Protein AF-X1BX59-F1 (afdb_monomer_lite)

Radius of gyration: 27.8 Å; chains: 1; bounding box: 61×79×57 Å

Organism: NCBI:txid412755

pLDDT: mean 71.16, std 9.53, range [34.81, 87.5]

Sequence (241 aa):
MAVASLTTQLTKGDEGNVVEGTVTQGERIYTTTLAGLNQVVNYEITNTEPAINGADEESLDEIRRNSIINLTALERLVSESDYVNANVIIDNSPLNQNSLPVLKRSDIKVNEISLFTTLNFQGDIVPSRNLWQHFTDTYIPKQTVINHRGVDYYTIFDMYVEELNTVATYVYVVTNIELVPTLVTSYGSDYDIQASLLTVEQNGPAATFTLDYTSTESDVDLTECEIEVLETGQDMIWVND

Structure (mmCIF, N/CA/C/O backbone):
data_AF-X1BX59-F1
#
_entry.id   AF-X1BX59-F1
#
loop_
_atom_site.group_PDB
_atom_site.id
_atom_site.type_symbol
_atom_site.label_atom_id
_atom_site.label_alt_id
_atom_site.label_comp_id
_atom_site.label_asym_id
_atom_site.label_entity_id
_atom_site.label_seq_id
_atom_site.pdbx_PDB_ins_code
_atom_site.Cartn_x
_atom_site.Cartn_y
_atom_site.Cartn_z
_atom_site.occupancy
_atom_site.B_iso_or_equiv
_atom_site.auth_seq_id
_atom_site.auth_comp_id
_atom_site.auth_asym_id
_atom_site.auth_atom_id
_atom_site.pdbx_PDB_model_num
ATOM 1 N N . MET A 1 1 ? -32.151 -21.379 6.765 1.00 44.06 1 MET A N 1
ATOM 2 C CA . MET A 1 1 ? -30.889 -21.618 7.493 1.00 44.06 1 MET A CA 1
ATOM 3 C C . MET A 1 1 ? -29.784 -21.687 6.463 1.00 44.06 1 MET A C 1
ATOM 5 O O . MET A 1 1 ? -29.742 -22.653 5.712 1.00 44.06 1 MET A O 1
ATOM 9 N N . ALA A 1 2 ? -28.986 -20.629 6.349 1.00 38.56 2 ALA A N 1
ATOM 10 C CA . ALA A 1 2 ? -27.811 -20.637 5.490 1.00 38.56 2 ALA A CA 1
ATOM 11 C C . ALA A 1 2 ? -26.686 -21.371 6.228 1.00 38.56 2 ALA A C 1
ATOM 13 O O . ALA A 1 2 ? -26.418 -21.080 7.391 1.00 38.56 2 ALA A O 1
ATOM 14 N N . VAL A 1 3 ? -26.079 -22.353 5.568 1.00 42.84 3 VAL A N 1
ATOM 15 C CA . VAL A 1 3 ? -24.868 -23.018 6.046 1.00 42.84 3 VAL A CA 1
ATOM 16 C C . VAL A 1 3 ? -23.708 -22.331 5.340 1.00 42.84 3 VAL A C 1
ATOM 18 O O . VAL A 1 3 ? -23.612 -22.401 4.118 1.00 42.84 3 VAL A O 1
ATOM 21 N N . ALA A 1 4 ? -22.866 -21.634 6.099 1.00 34.81 4 ALA A N 1
ATOM 22 C CA . ALA A 1 4 ? -21.617 -21.082 5.594 1.00 34.81 4 ALA A CA 1
ATOM 23 C C . ALA A 1 4 ? -20.522 -22.151 5.704 1.00 34.81 4 ALA A C 1
ATOM 25 O O . ALA A 1 4 ? -20.340 -22.747 6.767 1.00 34.81 4 ALA A O 1
ATOM 26 N N . SER A 1 5 ? -19.805 -22.407 4.611 1.00 46.66 5 SER A N 1
ATOM 27 C CA . SER A 1 5 ? -18.626 -23.275 4.602 1.00 46.66 5 SER A CA 1
ATOM 28 C C . SER A 1 5 ? -17.366 -22.418 4.557 1.00 46.66 5 SER A C 1
ATOM 30 O O . SER A 1 5 ? -17.108 -21.757 3.551 1.00 46.66 5 SER A O 1
ATOM 32 N N . LEU A 1 6 ? -16.575 -22.448 5.627 1.00 44.94 6 LEU A N 1
ATOM 33 C CA . LEU A 1 6 ? -15.239 -21.859 5.654 1.00 44.94 6 LEU A CA 1
ATOM 34 C C . LEU A 1 6 ? -14.231 -22.920 5.198 1.00 44.94 6 LEU A C 1
ATOM 36 O O . LEU A 1 6 ? -14.196 -24.015 5.756 1.00 44.94 6 LEU A O 1
ATOM 40 N N . THR A 1 7 ? -13.420 -22.598 4.193 1.00 63.41 7 THR A N 1
ATOM 41 C CA . THR A 1 7 ? -12.288 -23.435 3.777 1.00 63.41 7 THR A CA 1
ATOM 42 C C . THR A 1 7 ? -11.011 -22.705 4.154 1.00 63.41 7 THR A C 1
ATOM 44 O O . THR A 1 7 ? -10.758 -21.618 3.644 1.00 63.41 7 THR A O 1
ATOM 47 N N . THR A 1 8 ? -10.220 -23.285 5.051 1.00 53.22 8 THR A N 1
ATOM 48 C CA . THR A 1 8 ? -8.897 -22.774 5.413 1.00 53.22 8 THR A CA 1
ATOM 49 C C . THR A 1 8 ? -7.821 -23.660 4.798 1.00 53.22 8 THR A C 1
ATOM 51 O O . THR A 1 8 ? -7.975 -24.879 4.703 1.00 53.22 8 THR A O 1
ATOM 54 N N . GLN A 1 9 ? -6.730 -23.042 4.353 1.00 70.06 9 GLN A N 1
ATOM 55 C CA . GLN A 1 9 ? -5.540 -23.750 3.893 1.00 70.06 9 GLN A CA 1
ATOM 56 C C . GLN A 1 9 ? -4.507 -23.695 5.015 1.00 70.06 9 GLN A C 1
ATOM 58 O O . GLN A 1 9 ? -4.012 -22.626 5.353 1.00 70.06 9 GLN A O 1
ATOM 63 N N . LEU A 1 10 ? -4.234 -24.844 5.628 1.00 72.25 10 LEU A N 1
ATOM 64 C CA . LEU A 1 10 ? -3.226 -24.974 6.676 1.00 72.25 10 LEU A CA 1
ATOM 65 C C . LEU A 1 10 ? -1.889 -25.342 6.030 1.00 72.25 10 LEU A C 1
ATOM 67 O O . LEU A 1 10 ? -1.809 -26.323 5.287 1.00 72.25 10 LEU A O 1
ATOM 71 N N . THR A 1 11 ? -0.849 -24.564 6.314 1.00 78.69 11 THR A N 1
ATOM 72 C CA . THR A 1 11 ? 0.529 -24.857 5.905 1.00 78.69 11 THR A CA 1
ATOM 73 C C . THR A 1 11 ? 1.281 -25.529 7.058 1.00 78.69 11 THR A C 1
ATOM 75 O O . THR A 1 11 ? 0.829 -25.518 8.202 1.00 78.69 11 THR A O 1
ATOM 78 N N . LYS A 1 12 ? 2.422 -26.159 6.761 1.00 76.94 12 LYS A N 1
ATOM 79 C CA . LYS A 1 12 ? 3.289 -26.794 7.770 1.00 76.94 12 LYS A CA 1
ATOM 80 C C . LYS A 1 12 ? 4.447 -25.893 8.228 1.00 76.94 12 LYS A C 1
ATOM 82 O O . LYS A 1 12 ? 5.453 -26.411 8.695 1.00 76.94 12 LYS A O 1
ATOM 87 N N . GLY A 1 13 ? 4.330 -24.576 8.055 1.00 83.62 13 GLY A N 1
ATOM 88 C CA . GLY A 1 13 ? 5.415 -23.645 8.378 1.00 83.62 13 GLY A CA 1
ATOM 89 C C . GLY A 1 13 ? 6.707 -23.986 7.632 1.00 83.62 13 GLY A C 1
ATOM 90 O O . GLY A 1 13 ? 6.665 -24.259 6.428 1.00 83.62 13 GLY A O 1
ATOM 91 N N . ASP A 1 14 ? 7.835 -24.019 8.342 1.00 83.81 14 ASP A N 1
ATOM 92 C CA . ASP A 1 14 ? 9.157 -24.328 7.779 1.00 83.81 14 ASP A CA 1
ATOM 93 C C . ASP A 1 14 ? 9.268 -25.780 7.270 1.00 83.81 14 ASP A C 1
ATOM 95 O O . ASP A 1 14 ? 9.889 -26.047 6.240 1.00 83.81 14 ASP A O 1
ATOM 99 N N . GLU A 1 15 ? 8.549 -26.728 7.888 1.00 80.12 15 GLU A N 1
ATOM 100 C CA . GLU A 1 15 ? 8.459 -28.116 7.397 1.00 80.12 15 GLU A CA 1
ATOM 101 C C . GLU A 1 15 ? 7.726 -28.231 6.046 1.00 80.12 15 GLU A C 1
ATOM 103 O O . GLU A 1 15 ? 7.729 -29.289 5.409 1.00 80.12 15 GLU A O 1
ATOM 108 N N . GLY A 1 16 ? 7.067 -27.155 5.603 1.00 76.44 16 GLY A N 1
ATOM 109 C CA . GLY A 1 16 ? 6.458 -27.043 4.280 1.00 76.44 16 GLY A CA 1
ATOM 110 C C . GLY A 1 16 ? 7.468 -26.850 3.145 1.00 76.44 16 GLY A C 1
ATOM 111 O O . GLY A 1 16 ? 7.082 -26.968 1.981 1.00 76.44 16 GLY A O 1
ATOM 112 N N . ASN A 1 17 ? 8.740 -26.586 3.458 1.00 79.62 17 ASN A N 1
ATOM 113 C CA . ASN A 1 17 ? 9.802 -26.465 2.467 1.00 79.62 17 ASN A CA 1
ATOM 114 C C . ASN A 1 17 ? 10.227 -27.852 1.969 1.00 79.62 17 ASN A C 1
ATOM 116 O O . ASN A 1 17 ? 10.815 -28.653 2.697 1.00 79.62 17 ASN A O 1
ATOM 120 N N . VAL A 1 18 ? 9.936 -28.148 0.703 1.00 80.88 18 VAL A N 1
ATOM 121 C CA . VAL A 1 18 ? 10.137 -29.475 0.112 1.00 80.88 18 VAL A CA 1
ATOM 122 C C . VAL A 1 18 ? 11.029 -29.350 -1.114 1.00 80.88 18 VAL A C 1
ATOM 124 O O . VAL A 1 18 ? 10.696 -28.650 -2.068 1.00 80.88 18 VAL A O 1
ATOM 127 N N . VAL A 1 19 ? 12.166 -30.048 -1.101 1.00 79.06 19 VAL A N 1
ATOM 128 C CA . VAL A 1 19 ? 13.118 -30.064 -2.221 1.00 79.06 19 VAL A CA 1
ATOM 129 C C . VAL A 1 19 ? 12.498 -30.776 -3.428 1.00 79.06 19 VAL A C 1
ATOM 131 O O . VAL A 1 19 ? 11.685 -31.694 -3.281 1.00 79.06 19 VAL A O 1
ATOM 134 N N . GLU A 1 20 ? 12.880 -30.360 -4.633 1.00 79.88 20 GLU A N 1
ATOM 135 C CA . GLU A 1 20 ? 12.486 -31.008 -5.887 1.00 79.88 20 GLU A CA 1
ATOM 136 C C . GLU A 1 20 ? 12.715 -32.532 -5.846 1.00 79.88 20 GLU A C 1
ATOM 138 O O . GLU A 1 20 ? 13.702 -33.020 -5.290 1.00 79.88 20 GLU A O 1
ATOM 143 N N . GLY A 1 21 ? 11.784 -33.295 -6.420 1.00 71.94 21 GLY A N 1
ATOM 144 C CA . GLY A 1 21 ? 11.901 -34.745 -6.577 1.00 71.94 21 GLY A CA 1
ATOM 145 C C . GLY A 1 21 ? 11.681 -35.592 -5.318 1.00 71.94 21 GLY A C 1
ATOM 146 O O . GLY A 1 21 ? 11.813 -36.814 -5.381 1.00 71.94 21 GLY A O 1
ATOM 147 N N . THR A 1 22 ? 11.339 -34.991 -4.177 1.00 76.94 22 THR A N 1
ATOM 148 C CA . THR A 1 22 ? 11.127 -35.728 -2.916 1.00 76.94 22 THR A CA 1
ATOM 149 C C . THR A 1 22 ? 9.698 -36.250 -2.749 1.00 76.94 22 THR A C 1
ATOM 151 O O . THR A 1 22 ? 9.484 -37.252 -2.058 1.00 76.94 22 THR A O 1
ATOM 154 N N . VAL A 1 23 ? 8.714 -35.645 -3.422 1.00 73.75 23 VAL A N 1
ATOM 155 C CA . VAL A 1 23 ? 7.329 -36.131 -3.425 1.00 73.75 23 VAL A CA 1
ATOM 156 C C . VAL A 1 23 ? 7.204 -37.257 -4.443 1.00 73.75 23 VAL A C 1
ATOM 158 O O . VAL A 1 23 ? 7.109 -37.010 -5.636 1.00 73.75 23 VAL A O 1
ATOM 161 N N . THR A 1 24 ? 7.206 -38.498 -3.962 1.00 70.31 24 THR A N 1
ATOM 162 C CA . THR A 1 24 ? 7.221 -39.711 -4.807 1.00 70.31 24 THR A CA 1
ATOM 163 C C . THR A 1 24 ? 5.931 -40.531 -4.731 1.00 70.31 24 THR A C 1
ATOM 165 O O . THR A 1 24 ? 5.801 -41.563 -5.387 1.00 70.31 24 THR A O 1
ATOM 168 N N . GLN A 1 25 ? 4.968 -40.104 -3.911 1.00 68.56 25 GLN A N 1
ATOM 169 C CA . GLN A 1 25 ? 3.719 -40.823 -3.662 1.00 68.56 25 GLN A CA 1
ATOM 170 C C . GLN A 1 25 ? 2.540 -39.852 -3.653 1.00 68.56 25 GLN A C 1
ATOM 172 O O . GLN A 1 25 ? 2.656 -38.733 -3.161 1.00 68.56 25 GLN A O 1
ATOM 177 N N . GLY A 1 26 ? 1.388 -40.302 -4.145 1.00 67.88 26 GLY A N 1
ATOM 178 C CA . GLY A 1 26 ? 0.127 -39.584 -3.989 1.00 67.88 26 GLY A CA 1
ATOM 179 C C . GLY A 1 26 ? -1.061 -40.526 -3.891 1.00 67.88 26 GLY A C 1
ATOM 180 O O . GLY A 1 26 ? -0.920 -41.751 -3.899 1.00 67.88 26 GLY A O 1
ATOM 181 N N . GLU A 1 27 ? -2.240 -39.936 -3.733 1.00 75.19 27 GLU A N 1
ATOM 182 C CA . GLU A 1 27 ? -3.463 -40.675 -3.438 1.00 75.19 27 GLU A CA 1
ATOM 183 C C . GLU A 1 27 ? -3.983 -41.470 -4.630 1.00 75.19 27 GLU A C 1
ATOM 185 O O . GLU A 1 27 ? -4.204 -40.926 -5.704 1.00 75.19 27 GLU A O 1
ATOM 190 N N . ARG A 1 28 ? -4.280 -42.754 -4.415 1.00 75.56 28 ARG A N 1
ATOM 191 C CA . ARG A 1 28 ? -4.758 -43.660 -5.467 1.00 75.56 28 ARG A CA 1
ATOM 192 C C . ARG A 1 28 ? -5.943 -43.073 -6.237 1.00 75.56 28 ARG A C 1
ATOM 194 O O . ARG A 1 28 ? -7.038 -42.933 -5.696 1.00 75.56 28 ARG A O 1
ATOM 201 N N . ILE A 1 29 ? -5.733 -42.847 -7.529 1.00 76.81 29 ILE A N 1
ATOM 202 C CA . ILE A 1 29 ? -6.778 -42.434 -8.461 1.00 76.81 29 ILE A CA 1
ATOM 203 C C . ILE A 1 29 ? -7.447 -43.690 -9.026 1.00 76.81 29 ILE A C 1
ATOM 205 O O . ILE A 1 29 ? -6.778 -44.617 -9.492 1.00 76.81 29 ILE A O 1
ATOM 209 N N . TYR A 1 30 ? -8.777 -43.722 -8.996 1.00 78.94 30 TYR A N 1
ATOM 210 C CA . TYR A 1 30 ? -9.574 -44.805 -9.567 1.00 78.94 30 TYR A CA 1
ATOM 211 C C . TYR A 1 30 ? -10.240 -44.330 -10.856 1.00 78.94 30 TYR A C 1
ATOM 213 O O . TYR A 1 30 ? -10.801 -43.238 -10.902 1.00 78.94 30 TYR A O 1
ATOM 221 N N . THR A 1 31 ? -10.213 -45.163 -11.893 1.00 76.94 31 THR A N 1
ATOM 222 C CA . THR A 1 31 ? -10.987 -44.944 -13.118 1.00 76.94 31 THR A CA 1
ATOM 223 C C . THR A 1 31 ? -12.031 -46.044 -13.274 1.00 76.94 31 THR A C 1
ATOM 225 O O . THR A 1 31 ? -11.748 -47.225 -13.044 1.00 76.94 31 THR A O 1
ATOM 228 N N . THR A 1 32 ? -13.259 -45.670 -13.632 1.00 73.94 32 THR A N 1
ATOM 229 C CA . THR A 1 32 ? -14.330 -46.630 -13.913 1.00 73.94 32 THR A CA 1
ATOM 230 C C . THR A 1 32 ? -14.319 -46.949 -15.401 1.00 73.94 32 THR A C 1
ATOM 232 O O . THR A 1 32 ? -14.574 -46.093 -16.247 1.00 73.94 32 THR A O 1
ATOM 235 N N . THR A 1 33 ? -14.011 -48.200 -15.731 1.00 73.31 33 THR A N 1
ATOM 236 C CA . THR A 1 33 ? -14.067 -48.689 -17.116 1.00 73.31 33 THR A CA 1
ATOM 237 C C . THR A 1 33 ? -15.513 -48.739 -17.628 1.00 73.31 33 THR A C 1
ATOM 239 O O . THR A 1 33 ? -16.455 -48.835 -16.843 1.00 73.31 33 THR A O 1
ATOM 242 N N . LEU A 1 34 ? -15.710 -48.765 -18.953 1.00 67.12 34 LEU A N 1
ATOM 243 C CA . LEU A 1 34 ? -17.030 -48.920 -19.602 1.00 67.12 34 LEU A CA 1
ATOM 244 C C . LEU A 1 34 ? -17.812 -50.177 -19.156 1.00 67.12 34 LEU A C 1
ATOM 246 O O . LEU A 1 34 ? -19.016 -50.257 -19.371 1.00 67.12 34 LEU A O 1
ATOM 250 N N . ALA A 1 35 ? -17.141 -51.144 -18.522 1.00 70.94 35 ALA A N 1
ATOM 251 C CA . ALA A 1 35 ? -17.732 -52.351 -17.945 1.00 70.94 35 ALA A CA 1
ATOM 252 C C . ALA A 1 35 ? -18.113 -52.212 -16.451 1.00 70.94 35 ALA A C 1
ATOM 254 O O . ALA A 1 35 ? -18.481 -53.203 -15.824 1.00 70.94 35 ALA A O 1
ATOM 255 N N . GLY A 1 36 ? -18.001 -51.016 -15.859 1.00 71.12 36 GLY A N 1
ATOM 256 C CA . GLY A 1 36 ? -18.367 -50.745 -14.462 1.00 71.12 36 GLY A CA 1
ATOM 257 C C . GLY A 1 36 ? -17.352 -51.224 -13.416 1.00 71.12 36 GLY A C 1
ATOM 258 O O . GLY A 1 36 ? -17.657 -51.227 -12.226 1.00 71.12 36 GLY A O 1
ATOM 259 N N . LEU A 1 37 ? -16.149 -51.634 -13.831 1.00 72.75 37 LEU A N 1
ATOM 260 C CA . LEU A 1 37 ? -15.076 -52.047 -12.923 1.00 72.75 37 LEU A CA 1
ATOM 261 C C . LEU A 1 37 ? -14.177 -50.854 -12.582 1.00 72.75 37 LEU A C 1
ATOM 263 O O . LEU A 1 37 ? -13.691 -50.175 -13.493 1.00 72.75 37 LEU A O 1
ATOM 267 N N . ASN A 1 38 ? -13.927 -50.645 -11.286 1.00 74.56 38 ASN A N 1
ATOM 268 C CA . ASN A 1 38 ? -12.972 -49.658 -10.782 1.00 74.56 38 ASN A CA 1
ATOM 269 C C . ASN A 1 38 ? -11.551 -50.217 -10.895 1.00 74.56 38 ASN A C 1
ATOM 271 O O . ASN A 1 38 ? -11.210 -51.199 -10.235 1.00 74.56 38 ASN A O 1
ATOM 275 N N . GLN A 1 39 ? -10.725 -49.591 -11.726 1.00 75.56 39 GLN A N 1
ATOM 276 C CA . GLN A 1 39 ? -9.308 -49.916 -11.866 1.00 75.56 39 GLN A CA 1
ATOM 277 C C . GLN A 1 39 ? -8.460 -48.818 -11.220 1.00 75.56 39 GLN A C 1
ATOM 279 O O . GLN A 1 39 ? -8.785 -47.635 -11.326 1.00 75.56 39 GLN A O 1
ATOM 284 N N . VAL A 1 40 ? -7.381 -49.214 -10.538 1.00 75.94 40 VAL A N 1
ATOM 285 C CA . VAL A 1 40 ? -6.392 -48.270 -10.000 1.00 75.94 40 VAL A CA 1
ATOM 286 C C . VAL A 1 40 ? -5.553 -47.758 -11.164 1.00 75.94 40 VAL A C 1
ATOM 288 O O . VAL A 1 40 ? -4.972 -48.553 -11.904 1.00 75.94 40 VAL A O 1
ATOM 291 N N . VAL A 1 41 ? -5.506 -46.441 -11.334 1.00 74.94 41 VAL A N 1
ATOM 292 C CA . VAL A 1 41 ? -4.609 -45.801 -12.294 1.00 74.94 41 VAL A CA 1
ATOM 293 C C . VAL A 1 41 ? -3.197 -45.877 -11.721 1.00 74.94 41 VAL A C 1
ATOM 295 O O . VAL A 1 41 ? -2.959 -45.436 -10.599 1.00 74.94 41 VAL A O 1
ATOM 298 N N . ASN A 1 42 ? -2.264 -46.450 -12.482 1.00 72.81 42 ASN A N 1
ATOM 299 C CA . ASN A 1 42 ? -0.842 -46.397 -12.153 1.00 72.81 42 ASN A CA 1
ATOM 300 C C . ASN A 1 42 ? -0.267 -45.104 -12.727 1.00 72.81 42 ASN A C 1
ATOM 302 O O . ASN A 1 42 ? -0.355 -44.875 -13.932 1.00 72.81 42 ASN A O 1
ATOM 306 N N . TYR A 1 43 ? 0.312 -44.274 -11.872 1.00 70.19 43 TYR A N 1
ATOM 307 C CA . TYR A 1 43 ? 0.954 -43.026 -12.252 1.00 70.19 43 TYR A CA 1
ATOM 308 C C . TYR A 1 43 ? 2.140 -42.776 -11.320 1.00 70.19 43 TYR A C 1
ATOM 310 O O . TYR A 1 43 ? 2.163 -43.252 -10.184 1.00 70.19 43 TYR A O 1
ATOM 318 N N . GLU A 1 44 ? 3.138 -42.073 -11.837 1.00 70.06 44 GLU A N 1
ATOM 319 C CA . GLU A 1 44 ? 4.308 -41.632 -11.090 1.00 70.06 44 GLU A CA 1
ATOM 320 C C . GLU A 1 44 ? 4.147 -40.139 -10.819 1.00 70.06 44 GLU A C 1
ATOM 322 O O . GLU A 1 44 ? 3.743 -39.383 -11.706 1.00 70.06 44 GLU A O 1
ATOM 327 N N . ILE A 1 45 ? 4.404 -39.727 -9.581 1.00 71.69 45 ILE A N 1
ATOM 328 C CA . ILE A 1 45 ? 4.348 -38.325 -9.178 1.00 71.69 45 ILE A CA 1
ATOM 329 C C . ILE A 1 45 ? 5.755 -37.915 -8.806 1.00 71.69 45 ILE A C 1
ATOM 331 O O . ILE A 1 45 ? 6.435 -38.624 -8.066 1.00 71.69 45 ILE A O 1
ATOM 335 N N . THR A 1 46 ? 6.154 -36.756 -9.303 1.00 75.81 46 THR A N 1
ATOM 336 C CA . THR A 1 46 ? 7.329 -36.044 -8.833 1.00 75.81 46 THR A CA 1
ATOM 337 C C . THR A 1 46 ? 6.995 -34.561 -8.789 1.00 75.81 46 THR A C 1
ATOM 339 O O . THR A 1 46 ? 6.287 -34.061 -9.667 1.00 75.81 46 THR A O 1
ATOM 342 N N . ASN A 1 47 ? 7.447 -33.856 -7.755 1.00 76.38 47 ASN A N 1
ATOM 343 C CA . ASN A 1 47 ? 7.392 -32.402 -7.753 1.00 76.38 47 ASN A CA 1
ATOM 344 C C . ASN A 1 47 ? 8.554 -31.876 -8.601 1.00 76.38 47 ASN A C 1
ATOM 346 O O . ASN A 1 47 ? 9.712 -32.080 -8.249 1.00 76.38 47 ASN A O 1
ATOM 350 N N . THR A 1 48 ? 8.231 -31.222 -9.717 1.00 77.12 48 THR A N 1
ATOM 351 C CA . THR A 1 48 ? 9.210 -30.633 -10.650 1.00 77.12 48 THR A CA 1
ATOM 352 C C . THR A 1 48 ? 9.795 -29.318 -10.153 1.00 77.12 48 THR A C 1
ATOM 354 O O . THR A 1 48 ? 10.765 -28.832 -10.714 1.00 77.12 48 THR A O 1
ATOM 357 N N . GLU A 1 49 ? 9.195 -28.724 -9.123 1.00 77.56 49 GLU A N 1
ATOM 358 C CA . GLU A 1 49 ? 9.681 -27.504 -8.490 1.00 77.56 49 GLU A CA 1
ATOM 359 C C . GLU A 1 49 ? 9.697 -27.688 -6.966 1.00 77.56 49 GLU A C 1
ATOM 361 O O . GLU A 1 49 ? 8.861 -28.423 -6.412 1.00 77.56 49 GLU A O 1
ATOM 366 N N . PRO A 1 50 ? 10.662 -27.067 -6.268 1.00 79.12 50 PRO A N 1
ATOM 367 C CA . PRO A 1 50 ? 10.690 -27.076 -4.818 1.00 79.12 50 PRO A CA 1
ATOM 368 C C . PRO A 1 50 ? 9.573 -26.190 -4.254 1.00 79.12 50 PRO A C 1
ATOM 370 O O . PRO A 1 50 ? 9.313 -25.097 -4.756 1.00 79.12 50 PRO A O 1
ATOM 373 N N . ALA A 1 51 ? 8.948 -26.635 -3.167 1.00 77.88 51 ALA A N 1
ATOM 374 C CA . ALA A 1 51 ? 8.138 -25.752 -2.340 1.00 77.88 51 ALA A CA 1
ATOM 375 C C . ALA A 1 51 ? 9.089 -24.924 -1.468 1.00 77.88 51 ALA A C 1
ATOM 377 O O . ALA A 1 51 ? 9.884 -25.489 -0.717 1.00 77.88 51 ALA A O 1
ATOM 378 N N . ILE A 1 52 ? 9.031 -23.602 -1.611 1.00 76.62 52 ILE A N 1
ATOM 379 C CA . ILE A 1 52 ? 9.891 -22.635 -0.919 1.00 76.62 52 ILE A CA 1
ATOM 380 C C . ILE A 1 52 ? 9.026 -21.575 -0.224 1.00 76.62 52 ILE A C 1
ATOM 382 O O . ILE A 1 52 ? 7.888 -21.349 -0.635 1.00 76.62 52 ILE A O 1
ATOM 386 N N . ASN A 1 53 ? 9.582 -20.895 0.782 1.00 77.00 53 ASN A N 1
ATOM 387 C CA . ASN A 1 53 ? 8.932 -19.859 1.608 1.00 77.00 53 ASN A CA 1
ATOM 388 C C . ASN A 1 53 ? 7.957 -20.368 2.683 1.00 77.00 53 ASN A C 1
ATOM 390 O O . ASN A 1 53 ? 7.185 -19.582 3.228 1.00 77.00 53 ASN A O 1
ATOM 394 N N . GLY A 1 54 ? 7.998 -21.656 3.023 1.00 79.56 54 GLY A N 1
ATOM 395 C CA . GLY A 1 54 ? 7.485 -22.110 4.309 1.00 79.56 54 GLY A CA 1
ATOM 396 C C . GLY A 1 54 ? 8.308 -21.472 5.427 1.00 79.56 54 GLY A C 1
ATOM 397 O O . GLY A 1 54 ? 9.535 -21.513 5.385 1.00 79.56 54 GLY A O 1
ATOM 398 N N . ALA A 1 55 ? 7.653 -20.837 6.387 1.00 80.00 55 ALA A N 1
ATOM 399 C CA . ALA A 1 55 ? 8.294 -20.286 7.571 1.00 80.00 55 ALA A CA 1
ATOM 400 C C . ALA A 1 55 ? 7.375 -20.525 8.765 1.00 80.00 55 ALA A C 1
ATOM 402 O O . ALA A 1 55 ? 6.149 -20.490 8.619 1.00 80.00 55 ALA A O 1
ATOM 403 N N . ASP A 1 56 ? 7.968 -20.802 9.921 1.00 81.81 56 ASP A N 1
ATOM 404 C CA . ASP A 1 56 ? 7.216 -20.909 11.166 1.00 81.81 56 ASP A CA 1
ATOM 405 C C . ASP A 1 56 ? 6.640 -19.544 11.563 1.00 81.81 56 ASP A C 1
ATOM 407 O O . ASP A 1 56 ? 7.123 -18.493 11.133 1.00 81.81 56 ASP A O 1
ATOM 411 N N . GLU A 1 57 ? 5.583 -19.564 12.376 1.00 79.00 57 GLU A N 1
ATOM 412 C CA . GLU A 1 57 ? 5.045 -18.339 12.967 1.00 79.00 57 GLU A CA 1
ATOM 413 C C . GLU A 1 57 ? 6.125 -17.607 13.778 1.00 79.00 57 GLU A C 1
ATOM 415 O O . GLU A 1 57 ? 7.032 -18.224 14.346 1.00 79.00 57 GLU A O 1
ATOM 420 N N . GLU A 1 58 ? 6.008 -16.279 13.839 1.00 80.00 58 GLU A N 1
ATOM 421 C CA . GLU A 1 58 ? 6.947 -15.429 14.569 1.00 80.00 58 GLU A CA 1
ATOM 422 C C . GLU A 1 58 ? 7.115 -15.896 16.022 1.00 80.00 58 GLU A C 1
ATOM 424 O O . GLU A 1 58 ? 6.154 -16.228 16.726 1.00 80.00 58 GLU A O 1
ATOM 429 N N . SER A 1 59 ? 8.353 -15.878 16.515 1.00 87.50 59 SER A N 1
ATOM 430 C CA . SER A 1 59 ? 8.619 -16.196 17.916 1.00 87.50 59 SER A CA 1
ATOM 431 C C . SER A 1 59 ? 8.049 -15.122 18.855 1.00 87.50 59 SER A C 1
ATOM 433 O O . SER A 1 59 ? 7.895 -13.959 18.493 1.00 87.50 59 SER A O 1
ATOM 435 N N . LEU A 1 60 ? 7.796 -15.467 20.124 1.00 87.38 60 LEU A N 1
ATOM 436 C CA . LEU A 1 60 ? 7.270 -14.509 21.115 1.00 87.38 60 LEU A CA 1
ATOM 437 C C . LEU A 1 60 ? 8.151 -13.259 21.293 1.00 87.38 60 LEU A C 1
ATOM 439 O O . LEU A 1 60 ? 7.640 -12.175 21.586 1.00 87.38 60 LEU A O 1
ATOM 443 N N . ASP A 1 61 ? 9.468 -13.403 21.140 1.00 84.56 61 ASP A N 1
ATOM 444 C CA . ASP A 1 61 ? 10.398 -12.278 21.234 1.00 84.56 61 ASP A CA 1
ATOM 445 C C . ASP A 1 61 ? 10.369 -11.403 19.971 1.00 84.56 61 ASP A C 1
ATOM 447 O O . ASP A 1 61 ? 10.466 -10.178 20.087 1.00 84.56 61 ASP A O 1
ATOM 451 N N . GLU A 1 62 ? 10.157 -11.993 18.791 1.00 81.69 62 GLU A N 1
ATOM 452 C CA . GLU A 1 62 ? 9.920 -11.255 17.543 1.00 81.69 62 GLU A CA 1
ATOM 453 C C . GLU A 1 62 ? 8.588 -10.517 17.582 1.00 81.69 62 GLU A C 1
ATOM 455 O O . GLU A 1 62 ? 8.580 -9.312 17.351 1.00 81.69 62 GLU A O 1
ATOM 460 N N . ILE A 1 63 ? 7.507 -11.169 18.017 1.00 84.31 63 ILE A N 1
ATOM 461 C CA . ILE A 1 63 ? 6.196 -10.533 18.205 1.00 84.31 63 ILE A CA 1
ATOM 462 C C . ILE A 1 63 ? 6.327 -9.325 19.134 1.00 84.31 63 ILE A C 1
ATOM 464 O O . ILE A 1 63 ? 5.832 -8.238 18.831 1.00 84.31 63 ILE A O 1
ATOM 468 N N . ARG A 1 64 ? 7.031 -9.476 20.266 1.00 85.50 64 ARG A N 1
ATOM 469 C CA . ARG A 1 64 ? 7.257 -8.368 21.205 1.00 85.50 64 ARG A CA 1
ATOM 470 C C . A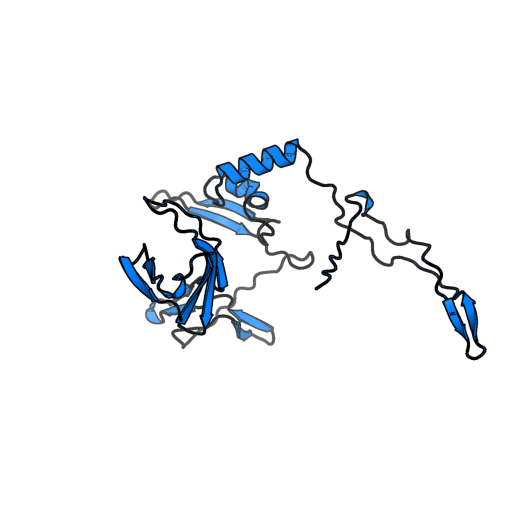RG A 1 64 ? 8.041 -7.234 20.546 1.00 85.50 64 ARG A C 1
ATOM 472 O O . ARG A 1 64 ? 7.675 -6.071 20.715 1.00 85.50 64 ARG A O 1
ATOM 479 N N . ARG A 1 65 ? 9.119 -7.552 19.828 1.00 84.44 65 ARG A N 1
ATOM 480 C CA . ARG A 1 65 ? 9.955 -6.557 19.147 1.00 84.44 65 ARG A CA 1
ATOM 481 C C . ARG A 1 65 ? 9.160 -5.818 18.068 1.00 84.44 65 ARG A C 1
ATOM 483 O O . ARG A 1 65 ? 9.163 -4.589 18.073 1.00 84.44 65 ARG A O 1
ATOM 490 N N . ASN A 1 66 ? 8.458 -6.549 17.209 1.00 82.81 66 ASN A N 1
ATOM 491 C CA . ASN A 1 66 ? 7.650 -6.015 16.116 1.00 82.81 66 ASN A CA 1
ATOM 492 C C . ASN A 1 66 ? 6.507 -5.142 16.648 1.00 82.81 66 ASN A C 1
ATOM 494 O O . ASN A 1 66 ? 6.312 -4.024 16.179 1.00 82.81 66 ASN A O 1
ATOM 498 N N . SER A 1 67 ? 5.846 -5.578 17.724 1.00 82.06 67 SER A N 1
ATOM 499 C CA . SER A 1 67 ? 4.801 -4.796 18.398 1.00 82.06 67 SER A CA 1
ATOM 500 C C . SER A 1 67 ? 5.324 -3.466 18.949 1.00 82.06 67 SER A C 1
ATOM 502 O O . SER A 1 67 ? 4.669 -2.438 18.800 1.00 82.06 67 SER A O 1
ATOM 504 N N . ILE A 1 68 ? 6.509 -3.452 19.578 1.00 81.50 68 ILE A N 1
ATOM 505 C CA . ILE A 1 68 ? 7.121 -2.212 20.092 1.00 81.50 68 ILE A CA 1
ATOM 506 C C . ILE A 1 68 ? 7.476 -1.271 18.941 1.00 81.50 68 ILE A C 1
ATOM 508 O O . ILE A 1 68 ? 7.237 -0.069 19.045 1.00 81.50 68 ILE A O 1
ATOM 512 N N . ILE A 1 69 ? 8.040 -1.807 17.858 1.00 79.69 69 ILE A N 1
ATOM 513 C CA . ILE A 1 69 ? 8.399 -1.035 16.664 1.00 79.69 69 ILE A CA 1
ATOM 514 C C . ILE A 1 69 ? 7.148 -0.389 16.064 1.00 79.69 69 ILE A C 1
ATOM 516 O O . ILE A 1 69 ? 7.137 0.827 15.885 1.00 79.69 69 ILE A O 1
ATOM 520 N N . ASN A 1 70 ? 6.075 -1.154 15.860 1.00 77.50 70 ASN A N 1
ATOM 521 C CA . ASN A 1 70 ? 4.831 -0.636 15.288 1.00 77.50 70 ASN A CA 1
ATOM 522 C C . ASN A 1 70 ? 4.151 0.393 16.192 1.00 77.50 70 ASN A C 1
ATOM 524 O O . ASN A 1 70 ? 3.729 1.445 15.714 1.00 77.50 70 ASN A O 1
ATOM 528 N N . LEU A 1 71 ? 4.124 0.160 17.507 1.00 80.06 71 LEU A N 1
ATOM 529 C CA . LEU A 1 71 ? 3.598 1.134 18.468 1.00 80.06 71 LEU A CA 1
ATOM 530 C C . LEU A 1 71 ? 4.419 2.426 18.523 1.00 80.06 71 LEU A C 1
ATOM 532 O O . LEU A 1 71 ? 3.859 3.496 18.740 1.00 80.06 71 LEU A O 1
ATOM 536 N N . THR A 1 72 ? 5.740 2.336 18.360 1.00 75.38 72 THR A N 1
ATOM 537 C CA . THR A 1 72 ? 6.627 3.509 18.406 1.00 75.38 72 THR A CA 1
ATOM 538 C C . THR A 1 72 ? 6.541 4.315 17.113 1.00 75.38 72 THR A C 1
ATOM 540 O O . THR A 1 72 ? 6.524 5.544 17.156 1.00 75.38 72 THR A O 1
ATOM 543 N N . ALA A 1 73 ? 6.462 3.627 15.974 1.00 71.50 73 ALA A N 1
ATOM 544 C CA . ALA A 1 73 ? 6.375 4.242 14.660 1.00 71.50 73 ALA A CA 1
ATOM 545 C C . ALA A 1 73 ? 4.983 4.821 14.367 1.00 71.50 73 ALA A C 1
ATOM 547 O O . ALA A 1 73 ? 4.885 5.815 13.650 1.00 71.50 73 ALA A O 1
ATOM 548 N N . LEU A 1 74 ? 3.909 4.237 14.922 1.00 76.06 74 LEU A N 1
ATOM 549 C CA . LEU A 1 74 ? 2.516 4.606 14.621 1.00 76.06 74 LEU A CA 1
ATOM 550 C C . LEU A 1 74 ? 2.258 4.684 13.107 1.00 76.06 74 LEU A C 1
ATOM 552 O O . LEU A 1 74 ? 1.684 5.663 12.632 1.00 76.06 74 LEU A O 1
ATOM 556 N N . GLU A 1 75 ? 2.758 3.695 12.358 1.00 64.69 75 GLU A N 1
ATOM 557 C CA . GLU A 1 75 ? 2.679 3.630 10.885 1.00 64.69 75 GLU A CA 1
ATOM 558 C C . GLU A 1 75 ? 3.398 4.779 10.149 1.00 64.69 75 GLU A C 1
ATOM 560 O O . GLU A 1 75 ? 3.168 5.034 8.967 1.00 64.69 75 GLU A O 1
ATOM 565 N N . ARG A 1 76 ? 4.307 5.494 10.823 1.00 67.44 76 ARG A N 1
ATOM 566 C CA . ARG A 1 76 ? 5.099 6.583 10.235 1.00 67.44 76 ARG A CA 1
ATOM 567 C C . ARG A 1 76 ? 6.543 6.145 10.022 1.00 67.44 76 ARG A C 1
ATOM 569 O O . ARG A 1 76 ? 7.106 5.400 10.815 1.00 67.44 76 ARG A O 1
ATOM 576 N N . LEU A 1 77 ? 7.170 6.684 8.977 1.00 64.69 77 LEU A N 1
ATOM 577 C CA . LEU A 1 77 ? 8.598 6.517 8.699 1.00 64.69 77 LEU A CA 1
ATOM 578 C C . LEU A 1 77 ? 9.321 7.854 8.894 1.00 64.69 77 LEU A C 1
ATOM 580 O O . LEU A 1 77 ? 9.513 8.610 7.941 1.00 64.69 77 LEU A O 1
ATOM 584 N N . VAL A 1 78 ? 9.678 8.200 10.134 1.00 63.75 78 VAL A N 1
ATOM 585 C CA . VAL A 1 78 ? 10.290 9.512 10.440 1.00 63.75 78 VAL A CA 1
ATOM 586 C C . VAL A 1 78 ? 11.675 9.359 11.053 1.00 63.75 78 VAL A C 1
ATOM 588 O O . VAL A 1 78 ? 12.577 10.142 10.751 1.00 63.75 78 VAL A O 1
ATOM 591 N N . SER A 1 79 ? 11.861 8.353 11.900 1.00 66.06 79 SER A N 1
ATOM 592 C CA . SER A 1 79 ? 13.120 8.072 12.576 1.00 66.06 79 SER A CA 1
ATOM 593 C C . SER A 1 79 ? 13.976 7.081 11.786 1.00 66.06 79 SER A C 1
ATOM 595 O O . SER A 1 79 ? 13.467 6.260 11.029 1.00 66.06 79 SER A O 1
ATOM 597 N N . GLU A 1 80 ? 15.296 7.115 11.989 1.00 67.38 80 GLU A N 1
ATOM 598 C CA . GLU A 1 80 ? 16.220 6.122 11.416 1.00 67.38 80 GLU A CA 1
ATOM 599 C C . GLU A 1 80 ? 15.804 4.684 11.768 1.00 67.38 80 GLU A C 1
ATOM 601 O O . GLU A 1 80 ? 15.860 3.796 10.920 1.00 67.38 80 GLU A O 1
ATOM 606 N N . SER A 1 81 ? 15.307 4.475 12.991 1.00 71.38 81 SER A N 1
ATOM 607 C CA . SER A 1 81 ? 14.774 3.185 13.430 1.00 71.38 81 SER A CA 1
ATOM 608 C C . SER A 1 81 ? 13.540 2.770 12.626 1.00 71.38 81 SER A C 1
ATOM 610 O O . SER A 1 81 ? 13.395 1.590 12.316 1.00 71.38 81 SER A O 1
ATOM 612 N N . ASP A 1 82 ? 12.675 3.712 12.253 1.00 69.12 82 ASP A N 1
ATOM 613 C CA . ASP A 1 82 ? 11.473 3.418 11.468 1.00 69.12 82 ASP A CA 1
ATOM 614 C C . ASP A 1 82 ? 11.864 2.980 10.054 1.00 69.12 82 ASP A C 1
ATOM 616 O O . ASP A 1 82 ? 11.347 1.996 9.540 1.00 69.12 82 ASP A O 1
ATOM 620 N N . TYR A 1 83 ? 12.849 3.645 9.443 1.00 67.25 83 TYR A N 1
ATOM 621 C CA . TYR A 1 83 ? 13.339 3.256 8.118 1.00 67.25 83 TYR A CA 1
ATOM 622 C C . TYR A 1 83 ? 14.012 1.881 8.110 1.00 67.25 83 TYR A C 1
ATOM 624 O O . TYR A 1 83 ? 13.855 1.133 7.148 1.00 67.25 83 TYR A O 1
ATOM 632 N N . VAL A 1 84 ? 14.752 1.536 9.167 1.00 70.00 84 VAL A N 1
ATOM 633 C CA . VAL A 1 84 ? 15.398 0.218 9.290 1.00 70.00 84 VAL A CA 1
ATOM 634 C C . VAL A 1 84 ? 14.371 -0.901 9.466 1.00 70.00 84 VAL A C 1
ATOM 636 O O . VAL A 1 84 ? 14.606 -2.010 8.996 1.00 70.00 84 VAL A O 1
ATOM 639 N N . ASN A 1 85 ? 13.237 -0.622 10.114 1.00 71.00 85 ASN A N 1
ATOM 640 C CA . ASN A 1 85 ? 12.181 -1.604 10.364 1.00 71.00 85 ASN A CA 1
ATOM 641 C C . ASN A 1 85 ? 10.914 -1.327 9.532 1.00 71.00 85 ASN A C 1
ATOM 643 O O . ASN A 1 85 ? 9.810 -1.704 9.924 1.00 71.00 85 ASN A O 1
ATOM 647 N N . ALA A 1 86 ? 11.056 -0.671 8.376 1.00 68.31 86 ALA A N 1
ATOM 648 C CA . ALA A 1 86 ? 9.930 -0.297 7.519 1.00 68.31 86 ALA A CA 1
ATOM 649 C C . ALA A 1 86 ? 9.122 -1.515 7.035 1.00 68.31 86 ALA A C 1
ATOM 651 O O . ALA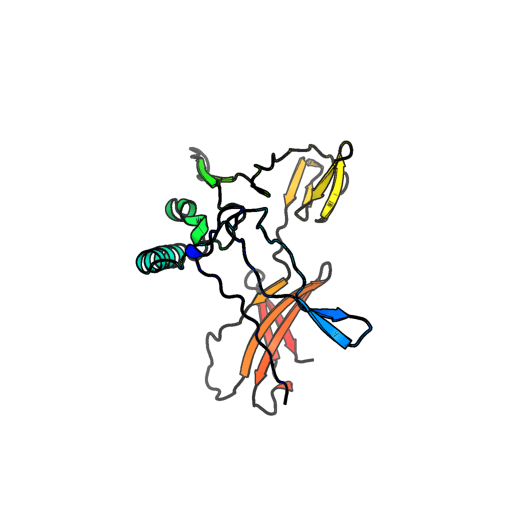 A 1 86 ? 7.936 -1.396 6.748 1.00 68.31 86 ALA A O 1
ATOM 652 N N . ASN A 1 87 ? 9.761 -2.686 6.983 1.00 66.12 87 ASN A N 1
ATOM 653 C CA . ASN A 1 87 ? 9.152 -3.975 6.668 1.00 66.12 87 ASN A CA 1
ATOM 654 C C . ASN A 1 87 ? 8.150 -4.471 7.722 1.00 66.12 87 ASN A C 1
ATOM 656 O O . ASN A 1 87 ? 7.295 -5.279 7.384 1.00 66.12 87 ASN A O 1
ATOM 660 N N . VAL A 1 88 ? 8.289 -4.023 8.971 1.00 69.56 88 VAL A N 1
ATOM 661 C CA . VAL A 1 88 ? 7.384 -4.351 10.083 1.00 69.56 88 VAL A CA 1
ATOM 662 C C . VAL A 1 88 ? 6.278 -3.298 10.209 1.00 69.56 88 VAL A C 1
ATOM 664 O O . VAL A 1 88 ? 5.161 -3.621 10.594 1.00 69.56 88 VAL A O 1
ATOM 667 N N . ILE A 1 89 ? 6.596 -2.045 9.859 1.00 67.19 89 ILE A N 1
ATOM 668 C CA . ILE A 1 89 ? 5.696 -0.886 9.970 1.00 67.19 89 ILE A CA 1
ATOM 669 C C . ILE A 1 89 ? 4.709 -0.811 8.798 1.00 67.19 89 ILE A C 1
ATOM 671 O O . ILE A 1 89 ? 3.591 -0.341 8.983 1.00 67.19 89 ILE A O 1
ATOM 675 N N . ILE A 1 90 ? 5.113 -1.245 7.598 1.00 65.56 90 ILE A N 1
ATOM 676 C CA . ILE A 1 90 ? 4.264 -1.273 6.400 1.00 65.56 90 ILE A CA 1
ATOM 677 C C . ILE A 1 90 ? 4.139 -2.716 5.904 1.00 65.56 90 ILE A C 1
ATOM 679 O O . ILE A 1 90 ? 5.035 -3.233 5.224 1.00 65.56 90 ILE A O 1
ATOM 683 N N . ASP A 1 91 ? 2.996 -3.335 6.194 1.00 62.06 91 ASP A N 1
ATOM 684 C CA . ASP A 1 91 ? 2.669 -4.691 5.755 1.00 62.06 91 ASP A CA 1
ATOM 685 C C . ASP A 1 91 ? 2.738 -4.821 4.225 1.00 62.06 91 ASP A C 1
ATOM 687 O O . ASP A 1 91 ? 2.241 -3.976 3.479 1.00 62.06 91 ASP A O 1
ATOM 691 N N . ASN A 1 92 ? 3.366 -5.900 3.738 1.00 57.28 92 ASN A N 1
ATOM 692 C CA . ASN A 1 92 ? 3.498 -6.218 2.308 1.00 57.28 92 ASN A CA 1
ATOM 693 C C . ASN A 1 92 ? 4.063 -5.083 1.427 1.00 57.28 92 ASN A C 1
ATOM 695 O O . ASN A 1 92 ? 3.769 -5.012 0.232 1.00 57.28 92 ASN A O 1
ATOM 699 N N . SER A 1 93 ? 4.898 -4.197 1.979 1.00 59.91 93 SER A N 1
ATOM 700 C CA . SER A 1 93 ? 5.465 -3.103 1.190 1.00 59.91 93 SER A CA 1
ATOM 701 C C . SER A 1 93 ? 6.339 -3.624 0.034 1.00 59.91 93 SER A C 1
ATOM 703 O O . SER A 1 93 ? 7.317 -4.333 0.279 1.00 59.91 93 SER A O 1
ATOM 705 N N . PRO A 1 94 ? 6.099 -3.225 -1.231 1.00 56.28 94 PRO A N 1
ATOM 706 C CA . PRO A 1 94 ? 6.984 -3.564 -2.353 1.00 56.28 94 PRO A CA 1
ATOM 707 C C . PRO A 1 94 ? 8.365 -2.891 -2.240 1.00 56.28 94 PRO A C 1
ATOM 709 O O . PRO A 1 94 ? 9.269 -3.182 -3.020 1.00 56.28 94 PRO A O 1
ATOM 712 N N . LEU A 1 95 ? 8.534 -1.992 -1.264 1.00 58.94 95 LEU A N 1
ATOM 713 C CA . LEU A 1 95 ? 9.772 -1.276 -0.957 1.00 58.94 95 LEU A CA 1
ATOM 714 C C . LEU A 1 95 ? 10.679 -2.054 0.015 1.00 58.94 95 LEU A C 1
ATOM 716 O O . LEU A 1 95 ? 11.836 -1.679 0.198 1.00 58.94 95 LEU A O 1
ATOM 720 N N . ASN A 1 96 ? 10.142 -3.123 0.618 1.00 55.97 96 ASN A N 1
ATOM 721 C CA . ASN A 1 96 ? 10.673 -3.876 1.759 1.00 55.97 96 ASN A CA 1
ATOM 722 C C . ASN A 1 96 ? 12.043 -4.518 1.492 1.00 55.97 96 ASN A C 1
ATOM 724 O O . ASN A 1 96 ? 12.887 -4.565 2.379 1.00 55.97 96 ASN A O 1
ATOM 728 N N . GLN A 1 97 ? 12.318 -4.962 0.264 1.00 56.81 97 GLN A N 1
ATOM 729 C CA . GLN A 1 97 ? 13.483 -5.823 0.056 1.00 56.81 97 GLN A CA 1
ATOM 730 C C . GLN A 1 97 ? 14.821 -5.084 -0.050 1.00 56.81 97 GLN A C 1
ATOM 732 O O . GLN A 1 97 ? 15.842 -5.728 0.151 1.00 56.81 97 GLN A O 1
ATOM 737 N N . ASN A 1 98 ? 14.857 -3.779 -0.357 1.00 60.19 98 ASN A N 1
ATOM 738 C CA . ASN A 1 98 ? 16.112 -3.059 -0.640 1.00 60.19 98 ASN A CA 1
ATOM 739 C C . ASN A 1 98 ? 15.933 -1.529 -0.603 1.00 60.19 98 ASN A C 1
ATOM 741 O O . ASN A 1 98 ? 16.183 -0.843 -1.600 1.00 60.19 98 ASN A O 1
ATOM 745 N N . SER A 1 99 ? 15.461 -0.978 0.516 1.00 61.50 99 SER A N 1
ATOM 746 C CA . SER A 1 99 ? 15.348 0.471 0.697 1.00 61.50 99 SER A CA 1
ATOM 747 C C . SER A 1 99 ? 16.481 1.029 1.560 1.00 61.50 99 SER A C 1
ATOM 749 O O . SER A 1 99 ? 16.541 0.759 2.756 1.00 61.50 99 SER A O 1
ATOM 751 N N . LEU A 1 100 ? 17.373 1.824 0.963 1.00 68.00 100 LEU A N 1
ATOM 752 C CA . LEU A 1 100 ? 18.443 2.529 1.664 1.00 68.00 100 LEU A CA 1
ATOM 753 C C . LEU A 1 100 ? 17.997 3.965 1.989 1.00 68.00 100 LEU A C 1
ATOM 755 O O . LEU A 1 100 ? 17.902 4.792 1.075 1.00 68.00 100 LEU A O 1
ATOM 759 N N . PRO A 1 101 ? 17.737 4.298 3.261 1.00 62.75 101 PRO A N 1
ATOM 760 C CA . PRO A 1 101 ? 17.495 5.675 3.660 1.00 62.75 101 PRO A CA 1
ATOM 761 C C . PRO A 1 101 ? 18.814 6.456 3.641 1.00 62.75 101 PRO A C 1
ATOM 763 O O . PRO A 1 101 ? 19.818 6.039 4.217 1.00 62.75 101 PRO A O 1
ATOM 766 N N . VAL A 1 102 ? 18.824 7.617 2.990 1.00 69.75 102 VAL A N 1
ATOM 767 C CA . VAL A 1 102 ? 19.971 8.529 2.974 1.00 69.75 102 VAL A CA 1
ATOM 768 C C . VAL A 1 102 ? 19.527 9.883 3.500 1.00 69.75 102 VAL A C 1
ATOM 770 O O . VAL A 1 102 ? 18.697 10.566 2.897 1.00 69.75 102 VAL A O 1
ATOM 773 N N . LEU A 1 103 ? 20.120 10.293 4.622 1.00 69.00 103 LEU A N 1
ATOM 774 C CA . LEU A 1 103 ? 19.955 11.640 5.149 1.00 69.00 103 LEU A CA 1
ATOM 775 C C . LEU A 1 103 ? 20.765 12.617 4.296 1.00 69.00 103 LEU A C 1
ATOM 777 O O . LEU A 1 103 ? 21.993 12.703 4.394 1.00 69.00 103 LEU A O 1
ATOM 781 N N . LYS A 1 104 ? 20.067 13.404 3.486 1.00 71.00 104 LYS A N 1
ATOM 782 C CA . LYS A 1 104 ? 20.657 14.507 2.746 1.00 71.00 104 LYS A CA 1
ATOM 783 C C . LYS A 1 104 ? 20.672 15.737 3.644 1.00 71.00 104 LYS A C 1
ATOM 785 O O . LYS A 1 104 ? 19.676 16.443 3.802 1.00 71.00 104 LYS A O 1
ATOM 790 N N . ARG A 1 105 ? 21.831 15.989 4.251 1.00 60.91 105 ARG A N 1
ATOM 791 C CA . ARG A 1 105 ? 22.056 17.203 5.040 1.00 60.91 105 ARG A CA 1
ATOM 792 C C . ARG A 1 105 ? 22.167 18.405 4.108 1.00 60.91 105 ARG A C 1
ATOM 794 O O . ARG A 1 105 ? 22.964 18.388 3.171 1.00 60.91 105 ARG A O 1
ATOM 801 N N . SER A 1 106 ? 21.368 19.433 4.367 1.00 63.44 106 SER A N 1
ATOM 802 C CA . SER A 1 106 ? 21.486 20.725 3.696 1.00 63.44 106 SER A CA 1
ATOM 803 C C . SER A 1 106 ? 21.899 21.768 4.720 1.00 63.44 106 SER A C 1
ATOM 805 O O . SER A 1 106 ? 21.247 21.916 5.745 1.00 63.44 106 SER A O 1
ATOM 807 N N . ASP A 1 107 ? 22.966 22.511 4.439 1.00 47.28 107 ASP A N 1
ATOM 808 C CA . ASP A 1 107 ? 23.423 23.580 5.337 1.00 47.28 107 ASP A CA 1
ATOM 809 C C . ASP A 1 107 ? 22.543 24.842 5.252 1.00 47.28 107 ASP A C 1
ATOM 811 O O . ASP A 1 107 ? 22.642 25.729 6.095 1.00 47.28 107 ASP A O 1
ATOM 815 N N . ILE A 1 108 ? 21.691 24.941 4.223 1.00 61.75 108 ILE A N 1
ATOM 816 C CA . ILE A 1 108 ? 20.918 26.153 3.890 1.00 61.75 108 ILE A CA 1
ATOM 817 C C . ILE A 1 108 ? 19.399 25.886 3.903 1.00 61.75 108 ILE A C 1
ATOM 819 O O . ILE A 1 108 ? 18.609 26.818 4.037 1.00 61.75 108 ILE A O 1
ATOM 823 N N . LYS A 1 109 ? 18.968 24.626 3.765 1.00 68.06 109 LYS A N 1
ATOM 824 C CA . LYS A 1 109 ? 17.554 24.211 3.771 1.00 68.06 109 LYS A CA 1
ATOM 825 C C . LYS A 1 109 ? 17.277 23.183 4.875 1.00 68.06 109 LYS A C 1
ATOM 827 O O . LYS A 1 109 ? 18.145 22.866 5.679 1.00 68.06 109 LYS A O 1
ATOM 832 N N . VAL A 1 110 ? 16.047 22.674 4.910 1.00 59.94 110 VAL A N 1
ATOM 833 C CA . VAL A 1 110 ? 15.636 21.559 5.772 1.00 59.94 110 VAL A CA 1
ATOM 834 C C . VAL A 1 110 ? 16.387 20.287 5.357 1.00 59.94 110 VAL A C 1
ATOM 836 O O . VAL A 1 110 ? 16.662 20.081 4.175 1.00 59.94 110 VAL A O 1
ATOM 839 N N . ASN A 1 111 ? 16.746 19.450 6.332 1.00 62.00 111 ASN A N 1
ATOM 840 C CA . ASN A 1 111 ? 17.305 18.130 6.055 1.00 62.00 111 ASN A CA 1
ATOM 841 C C . ASN A 1 111 ? 16.224 17.236 5.442 1.00 62.00 111 ASN A C 1
ATOM 843 O O . ASN A 1 111 ? 15.110 17.173 5.957 1.00 62.00 111 ASN A O 1
ATOM 847 N N . GLU A 1 112 ? 16.568 16.526 4.376 1.00 66.19 112 GLU A N 1
ATOM 848 C CA . GLU A 1 112 ? 15.649 15.634 3.670 1.00 66.19 112 GLU A CA 1
ATOM 849 C C . GLU A 1 112 ? 16.120 14.192 3.858 1.00 66.19 112 GLU A C 1
ATOM 851 O O . GLU A 1 112 ? 17.309 13.897 3.716 1.00 66.19 112 GLU A O 1
ATOM 856 N N . ILE A 1 113 ? 15.199 13.280 4.168 1.00 58.47 113 ILE A N 1
ATOM 857 C CA . ILE A 1 113 ? 15.478 11.844 4.138 1.00 58.47 113 ILE A CA 1
ATOM 858 C C . ILE A 1 113 ? 14.995 11.329 2.787 1.00 58.47 113 ILE A C 1
ATOM 860 O O . ILE A 1 113 ? 13.813 11.404 2.469 1.00 58.47 113 ILE A O 1
ATOM 864 N N . SER A 1 114 ? 15.929 10.865 1.960 1.00 70.00 114 SER A N 1
ATOM 865 C CA . SER A 1 114 ? 15.632 10.268 0.658 1.00 70.00 114 SER A CA 1
ATOM 866 C C . SER A 1 114 ? 15.715 8.752 0.772 1.00 70.00 114 SER A C 1
ATOM 868 O O . SER A 1 114 ? 16.754 8.224 1.164 1.00 70.00 114 SER A O 1
ATOM 870 N N . LEU A 1 115 ? 14.637 8.051 0.429 1.00 62.88 115 LEU A N 1
ATOM 871 C CA . LEU A 1 115 ? 14.602 6.591 0.417 1.00 62.88 115 LEU A CA 1
ATOM 872 C C . LEU A 1 115 ? 14.973 6.077 -0.979 1.00 62.88 115 LEU A C 1
ATOM 874 O O . LEU A 1 115 ? 14.259 6.330 -1.948 1.00 62.88 115 LEU A O 1
ATOM 878 N N . PHE A 1 116 ? 16.078 5.344 -1.092 1.00 69.62 116 PHE A N 1
ATOM 879 C CA . PHE A 1 116 ? 16.468 4.673 -2.331 1.00 69.62 116 PHE A CA 1
ATOM 880 C C . PHE A 1 116 ? 15.970 3.238 -2.300 1.00 69.62 116 PHE A C 1
ATOM 882 O O . PHE A 1 116 ? 16.571 2.400 -1.641 1.00 69.62 116 PHE A O 1
ATOM 889 N N . THR A 1 117 ? 14.873 2.959 -2.993 1.00 66.56 117 THR A N 1
ATOM 890 C CA . THR A 1 117 ? 14.287 1.618 -3.069 1.00 66.56 117 THR A CA 1
ATOM 891 C C . THR A 1 117 ? 14.670 0.911 -4.367 1.00 66.56 117 THR A C 1
ATOM 893 O O . THR A 1 117 ? 14.757 1.539 -5.426 1.00 66.56 117 THR A O 1
ATOM 896 N N . THR A 1 118 ? 14.885 -0.399 -4.295 1.00 66.06 118 THR A N 1
ATOM 897 C CA . THR A 1 118 ? 15.002 -1.257 -5.477 1.00 66.06 118 THR A CA 1
ATOM 898 C C . THR A 1 118 ? 13.682 -1.986 -5.676 1.00 66.06 118 THR A C 1
ATOM 900 O O . THR A 1 118 ? 13.265 -2.749 -4.808 1.00 66.06 118 THR A O 1
ATOM 903 N N . LEU A 1 119 ? 13.033 -1.768 -6.819 1.00 62.28 119 LEU A N 1
ATOM 904 C CA . LEU A 1 119 ? 11.820 -2.496 -7.184 1.00 62.28 119 LEU A CA 1
ATOM 905 C C . LEU A 1 119 ? 12.207 -3.896 -7.665 1.00 62.28 119 LEU A C 1
ATOM 907 O O . LEU A 1 119 ? 12.938 -4.031 -8.646 1.00 62.28 119 LEU A O 1
ATOM 911 N N . ASN A 1 120 ? 11.731 -4.925 -6.967 1.00 60.34 120 ASN A N 1
ATOM 912 C CA . ASN A 1 120 ? 11.953 -6.325 -7.317 1.00 60.34 120 ASN A CA 1
ATOM 913 C C . ASN A 1 120 ? 10.640 -6.934 -7.825 1.00 60.34 120 ASN A C 1
ATOM 915 O O . ASN A 1 120 ? 9.608 -6.812 -7.165 1.00 60.34 120 ASN A O 1
ATOM 919 N N . PHE A 1 121 ? 10.663 -7.574 -8.991 1.00 59.81 121 PHE A N 1
ATOM 920 C CA . PHE A 1 121 ? 9.510 -8.277 -9.550 1.00 59.81 121 PHE A CA 1
ATOM 921 C C . PHE A 1 121 ? 9.947 -9.668 -9.998 1.00 59.81 121 PHE A C 1
ATOM 923 O O . PHE A 1 121 ? 10.847 -9.801 -10.820 1.00 59.81 121 PHE A O 1
ATOM 930 N N . GLN A 1 122 ? 9.313 -10.706 -9.442 1.00 68.62 122 GLN A N 1
ATOM 931 C CA . GLN A 1 122 ? 9.606 -12.115 -9.752 1.00 68.62 122 GLN A CA 1
ATOM 932 C C . GLN A 1 122 ? 11.086 -12.519 -9.575 1.00 68.62 122 GLN A C 1
ATOM 934 O O . GLN A 1 122 ? 11.574 -13.413 -10.256 1.00 68.62 122 GLN A O 1
ATOM 939 N N . GLY A 1 123 ? 11.791 -11.888 -8.630 1.00 64.19 123 GLY A N 1
ATOM 940 C CA . GLY A 1 123 ? 13.195 -12.187 -8.330 1.00 64.19 123 GLY A CA 1
ATOM 941 C C . GLY A 1 123 ? 14.205 -11.373 -9.140 1.00 64.19 123 GLY A C 1
ATOM 942 O O . GLY A 1 123 ? 15.396 -11.443 -8.840 1.00 64.19 123 GLY A O 1
ATOM 943 N N . ASP A 1 124 ? 13.741 -10.562 -10.094 1.00 61.34 124 ASP A N 1
ATOM 944 C CA . ASP A 1 124 ? 14.577 -9.657 -10.870 1.00 61.34 124 ASP A CA 1
ATOM 945 C C . ASP A 1 124 ? 14.418 -8.200 -10.416 1.00 61.34 124 ASP A C 1
ATOM 947 O O . ASP A 1 124 ? 13.313 -7.666 -10.266 1.00 61.34 124 ASP A O 1
ATOM 951 N N . ILE A 1 125 ? 15.556 -7.513 -10.264 1.00 63.38 125 ILE A N 1
ATOM 952 C CA . ILE A 1 125 ? 15.579 -6.057 -10.098 1.00 63.38 125 ILE A CA 1
ATOM 953 C C . ILE A 1 125 ? 14.984 -5.443 -11.361 1.00 63.38 125 ILE A C 1
ATOM 955 O O . ILE A 1 125 ? 15.572 -5.545 -12.438 1.00 63.38 125 ILE A O 1
ATOM 959 N N . VAL A 1 126 ? 13.844 -4.769 -11.225 1.00 62.31 126 VAL A N 1
ATOM 960 C CA . VAL A 1 126 ? 13.201 -4.063 -12.328 1.00 62.31 126 VAL A CA 1
ATOM 961 C C . VAL A 1 126 ? 14.009 -2.798 -12.599 1.00 62.31 126 VAL A C 1
ATOM 963 O O . VAL A 1 126 ? 14.003 -1.881 -11.771 1.00 62.31 126 VAL A O 1
ATOM 966 N N . PRO A 1 127 ? 14.712 -2.689 -13.743 1.00 55.06 127 PRO A N 1
ATOM 967 C CA . PRO A 1 127 ? 15.373 -1.446 -14.085 1.00 55.06 127 PRO A CA 1
AT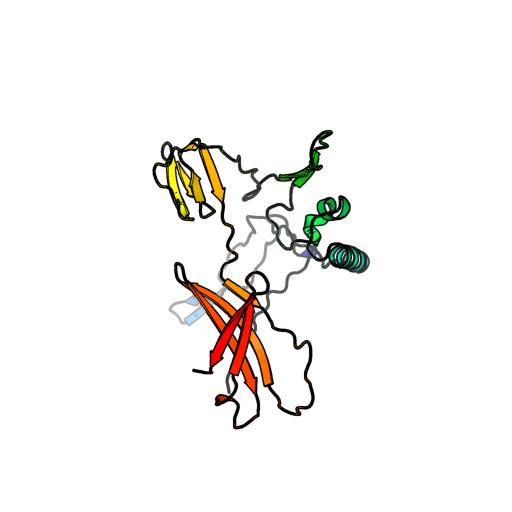OM 968 C C . PRO A 1 127 ? 14.293 -0.395 -14.339 1.00 55.06 127 PRO A C 1
ATOM 970 O O . PRO A 1 127 ? 13.564 -0.462 -15.332 1.00 55.06 127 PRO A O 1
ATOM 973 N N . SER A 1 128 ? 14.190 0.597 -13.456 1.00 57.91 128 SER A N 1
ATOM 974 C CA . SER A 1 128 ? 13.385 1.781 -13.729 1.00 57.91 128 SER A CA 1
ATOM 975 C C . SER A 1 128 ? 14.019 2.513 -14.912 1.00 57.91 128 SER A C 1
ATOM 977 O O . SER A 1 128 ? 15.158 2.981 -14.873 1.00 57.91 128 SER A O 1
ATOM 979 N N . ARG A 1 129 ? 13.311 2.533 -16.042 1.00 54.88 129 ARG A N 1
ATOM 980 C CA . ARG A 1 129 ? 13.759 3.244 -17.241 1.00 54.88 129 ARG A CA 1
ATOM 981 C C . ARG A 1 129 ? 13.092 4.603 -17.239 1.00 54.88 129 ARG A C 1
ATOM 983 O O . ARG A 1 129 ? 11.875 4.695 -17.342 1.00 54.88 129 ARG A O 1
ATOM 990 N N . ASN A 1 130 ? 13.903 5.648 -17.163 1.00 60.12 130 ASN A N 1
ATOM 991 C CA . ASN A 1 130 ? 13.403 7.005 -17.295 1.00 60.12 130 ASN A CA 1
ATOM 992 C C . ASN A 1 130 ? 13.144 7.290 -18.775 1.00 60.12 130 ASN A C 1
ATOM 994 O O . ASN A 1 130 ? 14.049 7.178 -19.607 1.00 60.12 130 ASN A O 1
ATOM 998 N N . LEU A 1 131 ? 11.907 7.657 -19.092 1.00 66.94 131 LEU A N 1
ATOM 999 C CA . LEU A 1 131 ? 11.512 8.154 -20.399 1.00 66.94 131 LEU A CA 1
ATOM 1000 C C . LEU A 1 131 ? 11.274 9.659 -20.290 1.00 66.94 131 LEU A C 1
ATOM 1002 O O . LEU A 1 131 ? 10.519 10.114 -19.438 1.00 66.94 131 LEU A O 1
ATOM 1006 N N . TRP A 1 132 ? 11.895 10.423 -21.184 1.00 72.12 132 TRP A N 1
ATOM 1007 C CA . TRP A 1 132 ? 11.530 11.818 -21.390 1.00 72.12 132 TRP A CA 1
ATOM 1008 C C . TRP A 1 132 ? 10.371 11.848 -22.381 1.00 72.12 132 TRP A C 1
ATOM 1010 O O . TRP A 1 132 ? 10.568 11.582 -23.567 1.00 72.12 132 TRP A O 1
ATOM 1020 N N . GLN A 1 133 ? 9.171 12.135 -21.884 1.00 76.00 133 GLN A N 1
ATOM 1021 C CA . GLN A 1 133 ? 7.967 12.291 -22.691 1.00 76.00 133 GLN A CA 1
ATOM 1022 C C . GLN A 1 133 ? 7.502 13.742 -22.609 1.00 76.00 133 GLN A C 1
ATOM 1024 O O . GLN A 1 133 ? 7.393 14.308 -21.524 1.00 76.00 133 GLN A O 1
ATOM 1029 N N . HIS A 1 134 ? 7.237 14.341 -23.767 1.00 79.62 134 HIS A N 1
ATOM 1030 C CA . HIS A 1 134 ? 6.584 15.638 -23.830 1.00 79.62 134 HIS A CA 1
ATOM 1031 C C . HIS A 1 134 ? 5.071 15.427 -23.860 1.00 79.62 134 HIS A C 1
ATOM 1033 O O . HIS A 1 134 ? 4.573 14.617 -24.648 1.00 79.62 134 HIS A O 1
ATOM 1039 N N . PHE A 1 135 ? 4.366 16.153 -23.002 1.00 78.06 135 PHE A N 1
ATOM 1040 C CA . PHE A 1 135 ? 2.913 16.196 -22.964 1.00 78.06 135 PHE A CA 1
ATOM 1041 C C . PHE A 1 135 ? 2.465 17.591 -23.387 1.00 78.06 135 PHE A C 1
ATOM 1043 O O . PHE A 1 135 ? 3.043 18.580 -22.944 1.00 78.06 135 PHE A O 1
ATOM 1050 N N . THR A 1 136 ? 1.462 17.642 -24.257 1.00 77.75 136 THR A N 1
ATOM 1051 C CA . THR A 1 136 ? 0.754 18.872 -24.650 1.00 77.75 136 THR A CA 1
ATOM 1052 C C . THR A 1 136 ? -0.545 19.058 -23.873 1.00 77.75 136 THR A C 1
ATOM 1054 O O . THR A 1 136 ? -1.206 20.078 -24.006 1.00 77.75 136 THR A O 1
ATOM 1057 N N . ASP A 1 137 ? -0.954 18.038 -23.120 1.00 82.12 137 ASP A N 1
ATOM 1058 C CA . ASP A 1 137 ? -2.142 18.092 -22.288 1.00 82.12 137 ASP A CA 1
ATOM 1059 C C . ASP A 1 137 ? -1.742 18.529 -20.879 1.00 82.12 137 ASP A C 1
ATOM 1061 O O . ASP A 1 137 ? -0.746 18.066 -20.319 1.00 82.12 137 ASP A O 1
ATOM 1065 N N . THR A 1 138 ? -2.547 19.407 -20.289 1.00 85.62 138 THR A N 1
ATOM 1066 C CA . THR A 1 138 ? -2.346 19.908 -18.922 1.00 85.62 138 THR A CA 1
ATOM 1067 C C . THR A 1 138 ? -2.744 18.892 -17.855 1.00 85.62 138 THR A C 1
ATOM 1069 O O . THR A 1 138 ? -2.378 19.054 -16.693 1.00 85.62 138 THR A O 1
ATOM 1072 N N . TYR A 1 139 ? -3.469 17.841 -18.236 1.00 84.50 139 TYR A N 1
ATOM 1073 C CA . TYR A 1 139 ? -3.873 16.747 -17.365 1.00 84.50 139 TYR A CA 1
ATOM 1074 C C . TYR A 1 139 ? -3.641 15.410 -18.065 1.00 84.50 139 TYR A C 1
ATOM 1076 O O . TYR A 1 139 ? -4.162 15.173 -19.155 1.00 84.50 139 TYR A O 1
ATOM 1084 N N . ILE A 1 140 ? -2.875 14.534 -17.417 1.00 84.44 140 ILE A N 1
ATOM 1085 C CA . ILE A 1 140 ? -2.624 13.167 -17.862 1.00 84.44 140 ILE A CA 1
ATOM 1086 C C . ILE A 1 140 ? -3.229 12.222 -16.826 1.00 84.44 140 ILE A C 1
ATOM 1088 O O . ILE A 1 140 ? -2.734 12.178 -15.694 1.00 84.44 140 ILE A O 1
ATOM 1092 N N . PRO A 1 141 ? -4.275 11.458 -17.183 1.00 80.69 141 PRO A N 1
ATOM 1093 C CA . PRO A 1 141 ? -4.899 10.553 -16.240 1.00 80.69 141 PRO A CA 1
ATOM 1094 C C . PRO A 1 141 ? -3.968 9.392 -15.887 1.00 80.69 141 PRO A C 1
ATOM 1096 O O . PRO A 1 141 ? -3.088 9.001 -16.671 1.00 80.69 141 PRO A O 1
ATOM 1099 N N . LYS A 1 142 ? -4.189 8.794 -14.717 1.00 76.06 142 LYS A N 1
ATOM 1100 C CA . LYS A 1 142 ? -3.581 7.501 -14.375 1.00 76.06 142 LYS A CA 1
ATOM 1101 C C . LYS A 1 142 ? -3.946 6.426 -15.410 1.00 76.06 142 LYS A C 1
ATOM 1103 O O . LYS A 1 142 ? -4.985 6.496 -16.061 1.00 76.06 142 LYS A O 1
ATOM 1108 N N . GLN A 1 143 ? -3.090 5.417 -15.549 1.00 74.56 143 GLN A N 1
ATOM 1109 C CA . GLN A 1 143 ? -3.179 4.324 -16.529 1.00 74.56 143 GLN A CA 1
ATOM 1110 C C . GLN A 1 143 ? -3.135 4.757 -18.004 1.00 74.56 143 GLN A C 1
ATOM 1112 O O . GLN A 1 143 ? -3.405 3.950 -18.895 1.00 74.56 143 GLN A O 1
ATOM 1117 N N . THR A 1 144 ? -2.735 5.996 -18.290 1.00 81.75 144 THR A N 1
ATOM 1118 C CA . THR A 1 144 ? -2.464 6.432 -19.661 1.00 81.75 144 THR A CA 1
ATOM 1119 C C . THR A 1 144 ? -1.301 5.627 -20.226 1.00 81.75 144 THR A C 1
ATOM 1121 O O . THR A 1 144 ? -0.234 5.539 -19.613 1.00 81.75 144 THR A O 1
ATOM 1124 N N . VAL A 1 145 ? -1.510 5.053 -21.411 1.00 82.75 145 VAL A N 1
ATOM 1125 C CA . VAL A 1 145 ? -0.504 4.254 -22.112 1.00 82.75 145 VAL A CA 1
ATOM 1126 C C . VAL A 1 145 ? 0.387 5.163 -22.948 1.00 82.75 145 VAL A C 1
ATOM 1128 O O . VAL A 1 145 ? -0.072 5.848 -23.860 1.00 82.75 145 VAL A O 1
ATOM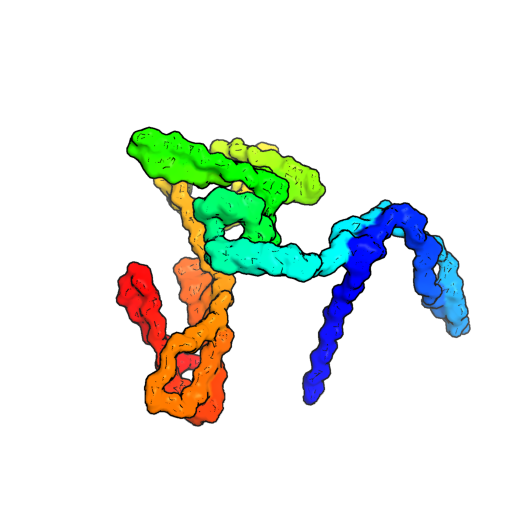 1131 N N . ILE A 1 146 ? 1.682 5.137 -22.660 1.00 83.25 146 ILE A N 1
ATOM 1132 C CA . ILE A 1 146 ? 2.725 5.829 -23.407 1.00 83.25 146 ILE A CA 1
ATOM 1133 C C . ILE A 1 146 ? 3.529 4.765 -24.146 1.00 83.25 146 ILE A C 1
ATOM 1135 O O . ILE A 1 146 ? 4.352 4.064 -23.555 1.00 83.25 146 ILE A O 1
ATOM 1139 N N . ASN A 1 147 ? 3.308 4.641 -25.452 1.00 81.12 147 ASN A N 1
ATOM 1140 C CA . ASN A 1 147 ? 4.109 3.743 -26.273 1.00 81.12 147 ASN A CA 1
ATOM 1141 C C . ASN A 1 147 ? 5.444 4.407 -26.626 1.00 81.12 147 ASN A C 1
ATOM 1143 O O . ASN A 1 147 ? 5.483 5.454 -27.276 1.00 81.12 147 ASN A O 1
ATOM 1147 N N . HIS A 1 148 ? 6.552 3.775 -26.246 1.00 79.69 148 HIS A N 1
ATOM 1148 C CA . HIS A 1 148 ? 7.880 4.195 -26.667 1.00 79.69 148 HIS A CA 1
ATOM 1149 C C . HIS A 1 148 ? 8.651 3.020 -27.260 1.00 79.69 148 HIS A C 1
ATOM 1151 O O . HIS A 1 148 ? 9.047 2.090 -26.560 1.00 79.69 148 HIS A O 1
ATOM 1157 N N . ARG A 1 149 ? 8.906 3.083 -28.575 1.00 78.25 149 ARG A N 1
ATOM 1158 C CA . ARG A 1 149 ? 9.664 2.063 -29.329 1.00 78.25 149 ARG A CA 1
ATOM 1159 C C . ARG A 1 149 ? 9.090 0.646 -29.167 1.00 78.25 149 ARG A C 1
ATOM 1161 O O . ARG A 1 149 ? 9.848 -0.316 -29.082 1.00 78.25 149 ARG A O 1
ATOM 1168 N N . GLY A 1 150 ? 7.760 0.530 -29.138 1.00 76.56 150 GLY A N 1
ATOM 1169 C CA . GLY A 1 150 ? 7.069 -0.755 -29.016 1.00 76.56 150 GLY A CA 1
ATOM 1170 C C . GLY A 1 150 ? 6.986 -1.304 -27.590 1.00 76.56 150 GLY A C 1
ATOM 1171 O O . GLY A 1 150 ? 6.578 -2.447 -27.423 1.00 76.56 150 GLY A O 1
ATOM 1172 N N . VAL A 1 151 ? 7.364 -0.514 -26.581 1.00 76.44 151 VAL A N 1
ATOM 1173 C CA . VAL A 1 151 ? 7.147 -0.827 -25.164 1.00 76.44 151 VAL A CA 1
ATOM 1174 C C . VAL A 1 151 ? 6.096 0.126 -24.614 1.00 76.44 151 VAL A C 1
ATOM 1176 O O . VAL A 1 151 ? 6.235 1.343 -24.757 1.00 76.44 151 VAL A O 1
ATOM 1179 N N . ASP A 1 152 ? 5.065 -0.434 -23.990 1.00 77.19 152 ASP A N 1
ATOM 1180 C CA . ASP A 1 152 ? 3.996 0.326 -23.352 1.00 77.19 152 ASP A CA 1
ATOM 1181 C C . ASP A 1 152 ? 4.375 0.657 -21.909 1.00 77.19 152 ASP A C 1
ATOM 1183 O O . ASP A 1 152 ? 4.628 -0.227 -21.089 1.00 77.19 152 ASP A O 1
ATOM 1187 N N . TYR A 1 153 ? 4.421 1.951 -21.610 1.00 74.25 153 TYR A N 1
ATOM 1188 C CA . TYR A 1 153 ? 4.581 2.489 -20.266 1.00 74.25 153 TYR A CA 1
ATOM 1189 C C . TYR A 1 153 ? 3.223 2.967 -19.767 1.00 74.25 153 TYR A C 1
ATOM 1191 O O . TYR A 1 153 ? 2.479 3.590 -20.518 1.00 74.25 153 TYR A O 1
ATOM 1199 N N . TYR A 1 154 ? 2.909 2.716 -18.500 1.00 74.62 154 TYR A N 1
ATOM 1200 C CA . TYR A 1 154 ? 1.647 3.134 -17.895 1.00 74.62 154 TYR A CA 1
ATOM 1201 C C . TYR A 1 154 ? 1.914 4.228 -16.870 1.00 74.62 154 TYR A C 1
ATOM 1203 O O . TYR A 1 154 ? 2.799 4.087 -16.022 1.00 74.62 154 TYR A O 1
ATOM 1211 N N . THR A 1 155 ? 1.157 5.320 -16.935 1.00 73.62 155 THR A N 1
ATOM 1212 C CA . THR A 1 155 ? 1.179 6.327 -15.871 1.00 73.62 155 THR A CA 1
ATOM 1213 C C . THR A 1 155 ? 0.544 5.740 -14.612 1.00 73.62 155 THR A C 1
ATOM 1215 O O . THR A 1 155 ? -0.503 5.101 -14.665 1.00 73.62 155 THR A O 1
ATOM 1218 N N . ILE A 1 156 ? 1.192 5.917 -13.464 1.00 63.00 156 ILE A N 1
ATOM 1219 C CA . ILE A 1 156 ? 0.715 5.351 -12.189 1.00 63.00 156 ILE A CA 1
ATOM 1220 C C . ILE A 1 156 ? -0.181 6.357 -11.451 1.00 63.00 156 ILE A C 1
ATOM 1222 O O . ILE A 1 156 ? -1.083 5.968 -10.715 1.00 63.00 156 ILE A O 1
ATOM 1226 N N . PHE A 1 157 ? 0.033 7.649 -11.697 1.00 69.81 157 PHE A N 1
ATOM 1227 C CA . PHE A 1 157 ? -0.642 8.747 -11.015 1.00 69.81 157 PHE A CA 1
ATOM 1228 C C . PHE A 1 157 ? -1.344 9.662 -12.009 1.00 69.81 157 PHE A C 1
ATOM 1230 O O . PHE A 1 157 ? -0.947 9.753 -13.174 1.00 69.81 157 PHE A O 1
ATOM 1237 N N . ASP A 1 158 ? -2.341 10.377 -11.505 1.00 74.38 158 ASP A N 1
ATOM 1238 C CA . ASP A 1 158 ? -2.891 11.549 -12.164 1.00 74.38 158 ASP A CA 1
ATOM 1239 C C . ASP A 1 158 ? -1.859 12.682 -12.111 1.00 74.38 158 ASP A C 1
ATOM 1241 O O . ASP A 1 158 ? -1.336 13.019 -11.043 1.00 74.38 158 ASP A O 1
ATOM 1245 N N . MET A 1 159 ? -1.532 13.245 -13.274 1.00 82.12 159 MET A N 1
ATOM 1246 C CA . MET A 1 159 ? -0.504 14.275 -13.410 1.00 82.12 159 MET A CA 1
ATOM 1247 C C . MET A 1 159 ? -1.109 15.557 -13.964 1.00 82.12 159 MET A C 1
ATOM 1249 O O . MET A 1 159 ? -1.747 15.541 -15.014 1.00 82.12 159 MET A O 1
ATOM 1253 N N . TYR A 1 160 ? -0.844 16.676 -13.298 1.00 82.38 160 TYR A N 1
ATOM 1254 C CA . TYR A 1 160 ? -1.112 18.008 -13.831 1.00 82.38 160 TYR A CA 1
ATOM 1255 C C . TYR A 1 160 ? 0.194 18.614 -14.325 1.00 82.38 160 TYR A C 1
ATOM 1257 O O . TYR A 1 160 ? 1.128 18.797 -13.543 1.00 82.38 160 TYR A O 1
ATOM 1265 N N . VAL A 1 161 ? 0.272 18.890 -15.623 1.00 81.56 161 VAL A N 1
ATOM 1266 C CA . VAL A 1 161 ? 1.476 19.396 -16.284 1.00 81.56 161 VAL A CA 1
ATOM 1267 C C . VAL A 1 161 ? 1.374 20.910 -16.417 1.00 81.56 161 VAL A C 1
ATOM 1269 O O . VAL A 1 161 ? 0.454 21.436 -17.040 1.00 81.56 161 VAL A O 1
ATOM 1272 N N . GLU A 1 162 ? 2.346 21.618 -15.850 1.00 79.25 162 GLU A N 1
ATOM 1273 C CA . GLU A 1 162 ? 2.509 23.053 -16.045 1.00 79.25 162 GLU A CA 1
ATOM 1274 C C . GLU A 1 162 ? 3.511 23.306 -17.179 1.00 79.25 162 GLU A C 1
ATOM 1276 O O . GLU A 1 162 ? 4.732 23.234 -16.999 1.00 79.25 162 GLU A O 1
ATOM 1281 N N . GLU A 1 163 ? 2.985 23.617 -18.366 1.00 67.12 163 GLU A N 1
ATOM 1282 C CA . GLU A 1 163 ? 3.774 23.738 -19.600 1.00 67.12 163 GLU A CA 1
ATOM 1283 C C . GLU A 1 163 ? 4.899 24.780 -19.516 1.00 67.12 163 GLU A C 1
ATOM 1285 O O . GLU A 1 163 ? 5.980 24.571 -20.066 1.00 67.12 163 GLU A O 1
ATOM 1290 N N . LEU A 1 164 ? 4.674 25.892 -18.807 1.00 73.06 164 LEU A N 1
ATOM 1291 C CA . LEU A 1 164 ? 5.630 27.002 -18.728 1.00 73.06 164 LEU A CA 1
ATOM 1292 C C . LEU A 1 164 ? 6.852 26.683 -17.865 1.00 73.06 164 LEU A C 1
ATOM 1294 O O . LEU A 1 164 ? 7.942 27.184 -18.142 1.00 73.06 164 LEU A O 1
ATOM 1298 N N . ASN A 1 165 ? 6.676 25.856 -16.834 1.00 69.19 165 ASN A N 1
ATOM 1299 C CA . ASN A 1 165 ? 7.718 25.576 -15.850 1.00 69.19 165 ASN A CA 1
ATOM 1300 C C . ASN A 1 165 ? 8.355 24.197 -16.026 1.00 69.19 165 ASN A C 1
ATOM 1302 O O . ASN A 1 165 ? 9.317 23.892 -15.324 1.00 69.19 165 ASN A O 1
ATOM 1306 N N . THR A 1 166 ? 7.877 23.363 -16.959 1.00 69.75 166 THR A N 1
ATOM 1307 C CA . THR A 1 166 ? 8.318 21.960 -17.113 1.00 69.75 166 THR A CA 1
ATOM 1308 C C . THR A 1 166 ? 8.185 21.155 -15.813 1.00 69.75 166 THR A C 1
ATOM 1310 O O . THR A 1 166 ? 8.993 20.276 -15.519 1.00 69.75 166 THR A O 1
ATOM 1313 N N . VAL A 1 167 ? 7.159 21.474 -15.020 1.00 71.12 167 VAL A N 1
ATOM 1314 C CA . VAL A 1 167 ? 6.851 20.815 -13.747 1.00 71.12 167 VAL A CA 1
ATOM 1315 C C . VAL A 1 167 ? 5.572 20.005 -13.920 1.00 71.12 167 VAL A C 1
ATOM 1317 O O . VAL A 1 167 ? 4.636 20.446 -14.582 1.00 71.12 167 VAL A O 1
ATOM 1320 N N . ALA A 1 168 ? 5.540 18.816 -13.322 1.00 70.62 168 ALA A N 1
ATOM 1321 C CA . ALA A 1 168 ? 4.332 18.015 -13.204 1.00 70.62 168 ALA A CA 1
ATOM 1322 C C . ALA A 1 168 ? 4.023 17.783 -11.724 1.00 70.62 168 ALA A C 1
ATOM 1324 O O . ALA A 1 168 ? 4.898 17.365 -10.960 1.00 70.62 168 ALA A O 1
ATOM 1325 N N . THR A 1 169 ? 2.781 18.054 -11.333 1.00 74.88 169 THR A N 1
ATOM 1326 C CA . THR A 1 169 ? 2.259 17.758 -10.000 1.00 74.88 169 THR A CA 1
ATOM 1327 C C . THR A 1 169 ? 1.554 16.415 -10.049 1.00 74.88 169 THR A C 1
ATOM 1329 O O . THR A 1 169 ? 0.609 16.234 -10.816 1.00 7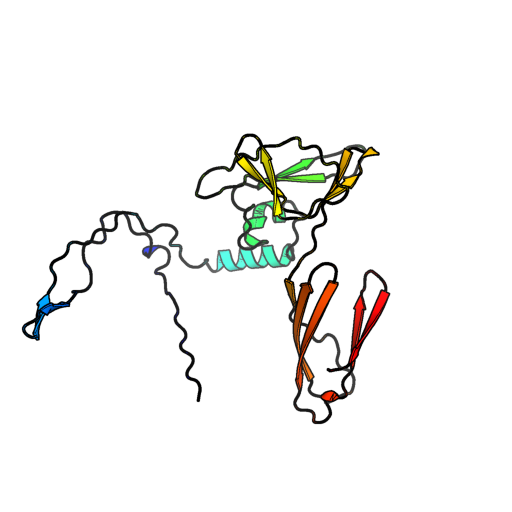4.88 169 THR A O 1
ATOM 1332 N N . TYR A 1 170 ? 2.015 15.482 -9.225 1.00 69.00 170 TYR A N 1
ATOM 1333 C CA . TYR A 1 170 ? 1.400 14.172 -9.063 1.00 69.00 170 TYR A CA 1
ATOM 1334 C C . TYR A 1 170 ? 0.373 14.260 -7.943 1.00 69.00 170 TYR A C 1
ATOM 1336 O O . TYR A 1 170 ? 0.712 14.679 -6.835 1.00 69.00 170 TYR A O 1
ATOM 1344 N N . VAL A 1 171 ? -0.868 13.870 -8.222 1.00 60.75 171 VAL A N 1
ATOM 1345 C CA . VAL A 1 171 ? -1.907 13.804 -7.194 1.00 60.75 171 VAL A CA 1
ATOM 1346 C C . VAL A 1 171 ? -2.089 12.352 -6.789 1.00 60.75 171 VAL A C 1
ATOM 1348 O O . VAL A 1 171 ? -2.442 11.496 -7.598 1.00 60.75 171 VAL A O 1
ATOM 1351 N N . TYR A 1 172 ? -1.829 12.084 -5.514 1.00 54.38 172 TYR A N 1
ATOM 1352 C CA . TYR A 1 172 ? -2.139 10.814 -4.882 1.00 54.38 172 TYR A CA 1
ATOM 1353 C C . TYR A 1 172 ? -3.468 10.969 -4.148 1.00 54.38 172 TYR A C 1
ATOM 1355 O O . TYR A 1 172 ? -3.507 11.453 -3.019 1.00 54.38 172 TYR A O 1
ATOM 1363 N N . VAL A 1 173 ? -4.567 10.619 -4.815 1.00 56.72 173 VAL A N 1
ATOM 1364 C CA . VAL A 1 173 ? -5.860 10.480 -4.139 1.00 56.72 173 VAL A CA 1
ATOM 1365 C C . VAL A 1 173 ? -5.956 9.037 -3.668 1.00 56.72 173 VAL A C 1
ATOM 1367 O O . VAL A 1 173 ? -5.901 8.119 -4.485 1.00 56.72 173 VAL A O 1
ATOM 1370 N N . VAL A 1 174 ? -6.071 8.831 -2.357 1.00 51.78 174 VAL A N 1
ATOM 1371 C CA . VAL A 1 174 ? -6.415 7.515 -1.813 1.00 51.78 174 VAL A CA 1
ATOM 1372 C C . VAL A 1 174 ? -7.860 7.236 -2.221 1.00 51.78 174 VAL A C 1
ATOM 1374 O O . VAL A 1 174 ? -8.775 7.934 -1.796 1.00 51.78 174 VAL A O 1
ATOM 1377 N N . THR A 1 175 ? -8.055 6.264 -3.108 1.00 53.88 175 THR A N 1
ATOM 1378 C CA . THR A 1 175 ? -9.372 5.877 -3.631 1.00 53.88 175 THR A CA 1
ATOM 1379 C C . THR A 1 175 ? -9.850 4.602 -2.953 1.00 53.88 175 THR A C 1
ATOM 1381 O O . THR A 1 175 ? -9.028 3.708 -2.762 1.00 53.88 175 THR A O 1
ATOM 1384 N N . ASN A 1 176 ? -11.157 4.480 -2.699 1.00 55.19 176 ASN A N 1
ATOM 1385 C CA . ASN A 1 176 ? -11.791 3.302 -2.088 1.00 55.19 176 ASN A CA 1
ATOM 1386 C C . ASN A 1 176 ? -11.309 3.072 -0.654 1.00 55.19 176 ASN A C 1
ATOM 1388 O O . ASN A 1 176 ? -10.605 2.109 -0.356 1.00 55.19 176 ASN A O 1
ATOM 1392 N N . ILE A 1 177 ? -11.656 4.019 0.215 1.00 65.19 177 ILE A N 1
ATOM 1393 C CA . ILE A 1 177 ? -11.333 3.949 1.638 1.00 65.19 177 ILE A CA 1
ATOM 1394 C C . ILE A 1 177 ? -12.487 3.252 2.346 1.00 65.19 177 ILE A C 1
ATOM 1396 O O . ILE A 1 177 ? -13.629 3.704 2.263 1.00 65.19 177 ILE A O 1
ATOM 1400 N N . GLU A 1 178 ? -12.163 2.186 3.064 1.00 67.50 178 GLU A N 1
ATOM 1401 C CA . GLU A 1 178 ? -13.034 1.574 4.058 1.00 67.50 178 GLU A CA 1
ATOM 1402 C C . GLU A 1 178 ? -12.530 1.988 5.437 1.00 67.50 178 GLU A C 1
ATOM 1404 O O . GLU A 1 178 ? -11.362 1.781 5.775 1.00 67.50 178 GLU A O 1
ATOM 1409 N N . LEU A 1 179 ? -13.397 2.609 6.229 1.00 71.81 179 LEU A N 1
ATOM 1410 C CA . LEU A 1 179 ? -13.061 3.056 7.572 1.00 71.81 179 LEU A CA 1
ATOM 1411 C C . LEU A 1 179 ? -14.095 2.532 8.561 1.00 71.81 179 LEU A C 1
ATOM 1413 O O . LEU A 1 179 ? -15.292 2.727 8.376 1.00 71.81 179 LEU A O 1
ATOM 1417 N N . VAL A 1 180 ? -13.631 1.897 9.636 1.00 76.50 180 VAL A N 1
ATOM 1418 C CA . VAL A 1 180 ? -14.493 1.520 10.761 1.00 76.50 180 VAL A CA 1
ATOM 1419 C C . VAL A 1 180 ? -14.568 2.719 11.712 1.00 76.50 180 VAL A C 1
ATOM 1421 O O . VAL A 1 180 ? -13.561 3.052 12.349 1.00 76.50 180 VAL A O 1
ATOM 1424 N N . PRO A 1 181 ? -15.714 3.415 11.801 1.00 75.62 181 PRO A N 1
ATOM 1425 C CA . PRO A 1 181 ? -15.841 4.574 12.671 1.00 75.62 181 PRO A CA 1
ATOM 1426 C C . PRO A 1 181 ? -15.739 4.157 14.145 1.00 75.62 181 PRO A C 1
ATOM 1428 O O . PRO A 1 181 ? -16.220 3.103 14.552 1.00 75.62 181 PRO A O 1
ATOM 1431 N N . THR A 1 182 ? -15.104 4.996 14.965 1.00 69.12 182 THR A N 1
ATOM 1432 C CA . THR A 1 182 ? -15.003 4.783 16.417 1.00 69.12 182 THR A CA 1
ATOM 1433 C C . THR A 1 182 ? -15.842 5.822 17.147 1.00 69.12 182 THR A C 1
ATOM 1435 O O . THR A 1 182 ? -15.687 7.021 16.921 1.00 69.12 182 THR A O 1
ATOM 1438 N N . LEU A 1 183 ? -16.709 5.373 18.056 1.00 69.75 183 LEU A N 1
ATOM 1439 C CA . LEU A 1 183 ? -17.498 6.265 18.900 1.00 69.75 183 LEU A CA 1
ATOM 1440 C C . LEU A 1 183 ? -16.586 6.986 19.904 1.00 69.75 183 LEU A C 1
ATOM 1442 O O . LEU A 1 183 ? -16.022 6.362 20.800 1.00 69.75 183 LEU A O 1
ATOM 1446 N N . VAL A 1 184 ? -16.458 8.307 19.763 1.00 64.56 184 VAL A N 1
ATOM 1447 C CA . VAL A 1 184 ? -15.609 9.129 20.644 1.00 64.56 184 VAL A CA 1
ATOM 1448 C C . VAL A 1 184 ? -16.365 9.564 21.902 1.00 64.56 184 VAL A C 1
ATOM 1450 O O . VAL A 1 184 ? -15.826 9.484 23.005 1.00 64.56 184 VAL A O 1
ATOM 1453 N N . THR A 1 185 ? -17.622 9.995 21.764 1.00 61.56 185 THR A N 1
ATOM 1454 C CA . THR A 1 185 ? -18.462 10.423 22.892 1.00 61.56 185 THR A CA 1
ATOM 1455 C C . THR A 1 185 ? -19.940 10.195 22.611 1.00 61.56 185 THR A C 1
ATOM 1457 O O . THR A 1 185 ? -20.440 10.625 21.577 1.00 61.56 185 THR A O 1
ATOM 1460 N N . SER A 1 186 ? -20.652 9.623 23.580 1.00 66.88 186 SER A N 1
ATOM 1461 C CA . SER A 1 186 ? -22.116 9.607 23.646 1.00 66.88 186 SER A CA 1
ATOM 1462 C C . SER A 1 186 ? -22.553 10.380 24.889 1.00 66.88 186 SER A C 1
ATOM 1464 O O . SER A 1 186 ? -22.080 10.090 25.992 1.00 66.88 186 SER A O 1
ATOM 1466 N N . TYR A 1 187 ? -23.431 11.372 24.743 1.00 58.09 187 TYR A N 1
ATOM 1467 C CA . TYR A 1 187 ? -23.882 12.190 25.871 1.00 58.09 187 TYR A CA 1
ATOM 1468 C C . TYR A 1 187 ? -25.388 12.052 26.090 1.00 58.09 187 TYR A C 1
ATOM 1470 O O . TYR A 1 187 ? -26.182 12.507 25.278 1.00 58.09 187 TYR A O 1
ATOM 1478 N N . GLY A 1 188 ? -25.774 11.474 27.231 1.00 60.19 188 GLY A N 1
ATOM 1479 C CA . GLY A 1 188 ? -27.132 11.594 27.769 1.00 60.19 188 GLY A CA 1
ATOM 1480 C C . GLY A 1 188 ? -28.249 10.863 27.014 1.00 60.19 188 GLY A C 1
ATOM 1481 O O . GLY A 1 188 ? -29.410 11.174 27.269 1.00 60.19 188 GLY A O 1
ATOM 1482 N N . SER A 1 189 ? -27.936 9.911 26.131 1.00 63.56 189 SER A N 1
ATOM 1483 C CA . SER A 1 189 ? -28.931 9.088 25.432 1.00 63.56 189 SER A CA 1
ATOM 1484 C C . SER A 1 189 ? -28.663 7.596 25.622 1.00 63.56 189 SER A C 1
ATOM 1486 O O . SER A 1 189 ? -27.541 7.148 25.403 1.00 63.56 189 SER A O 1
ATOM 1488 N N . ASP A 1 190 ? -29.711 6.831 25.935 1.00 69.62 190 ASP A N 1
ATOM 1489 C CA . ASP A 1 190 ? -29.718 5.357 25.889 1.00 69.62 190 ASP A CA 1
ATOM 1490 C C . ASP A 1 190 ? -30.042 4.829 24.469 1.00 69.62 190 ASP A C 1
ATOM 1492 O O . ASP A 1 190 ? -30.442 3.682 24.311 1.00 69.62 190 ASP A O 1
ATOM 1496 N N . TYR A 1 191 ? -29.915 5.686 23.448 1.00 75.12 191 TYR A N 1
ATOM 1497 C CA . TYR A 1 191 ? -30.246 5.398 22.051 1.00 75.12 191 TYR A CA 1
ATOM 1498 C C . TYR A 1 191 ? -29.204 4.453 21.441 1.00 75.12 191 TYR A C 1
ATOM 1500 O O . TYR A 1 191 ? -28.032 4.827 21.326 1.00 75.12 191 TYR A O 1
ATOM 1508 N N . ASP A 1 192 ? -29.609 3.235 21.074 1.00 77.88 192 ASP A N 1
ATOM 1509 C CA . ASP A 1 192 ? -28.689 2.223 20.540 1.00 77.88 192 ASP A CA 1
ATOM 1510 C C . ASP A 1 192 ? -28.529 2.377 19.024 1.00 77.88 192 ASP A C 1
ATOM 1512 O O . ASP A 1 192 ? -29.361 1.916 18.241 1.00 77.88 192 ASP A O 1
ATOM 1516 N N . ILE A 1 193 ? -27.453 3.043 18.605 1.00 78.75 193 ILE A N 1
ATOM 1517 C CA . ILE A 1 193 ? -27.034 3.150 17.206 1.00 78.75 193 ILE A CA 1
ATOM 1518 C C . ILE A 1 193 ? -25.531 2.898 17.093 1.00 78.75 193 ILE A C 1
ATOM 1520 O O . ILE A 1 193 ? -24.724 3.445 17.847 1.00 78.75 193 ILE A O 1
ATOM 1524 N N . GLN A 1 194 ? -25.148 2.052 16.144 1.00 78.88 194 GLN A N 1
ATOM 1525 C CA . GLN A 1 194 ? -23.771 1.626 15.932 1.00 78.88 194 GLN A CA 1
ATOM 1526 C C . GLN A 1 194 ? -23.421 1.763 14.458 1.00 78.88 194 GLN A C 1
ATOM 1528 O O . GLN A 1 194 ? -23.894 0.986 13.629 1.00 78.88 194 GLN A O 1
ATOM 1533 N N . ALA A 1 195 ? -22.583 2.747 14.138 1.00 78.88 195 ALA A N 1
ATOM 1534 C CA . ALA A 1 195 ? -21.981 2.866 12.819 1.00 78.88 195 ALA A CA 1
ATOM 1535 C C . ALA A 1 195 ? -20.950 1.746 12.620 1.00 78.88 195 ALA A C 1
ATOM 1537 O O . ALA A 1 195 ? -20.067 1.554 13.455 1.00 78.88 195 ALA A O 1
ATOM 1538 N N . SER A 1 196 ? -21.082 0.989 11.536 1.00 80.25 196 SER A N 1
ATOM 1539 C CA . SER A 1 196 ? -20.282 -0.205 11.262 1.00 80.25 196 SER A CA 1
ATOM 1540 C C . SER A 1 196 ? -19.191 0.037 10.229 1.00 80.25 196 SER A C 1
ATOM 1542 O O . SER A 1 196 ? -18.093 -0.499 10.376 1.00 80.25 196 SER A O 1
ATOM 1544 N N . LEU A 1 197 ? -19.477 0.824 9.190 1.00 79.75 197 LEU A N 1
ATOM 1545 C CA . LEU A 1 197 ? -18.555 1.011 8.075 1.00 79.75 197 LEU A CA 1
ATOM 1546 C C . LEU A 1 197 ? -18.832 2.330 7.358 1.00 79.75 197 LEU A C 1
ATOM 1548 O O . LEU A 1 197 ? -19.966 2.610 6.991 1.00 79.75 197 LEU A O 1
ATOM 1552 N N . LEU A 1 198 ? -17.789 3.123 7.139 1.00 80.44 198 LEU A N 1
ATOM 1553 C CA . LEU A 1 198 ? -17.802 4.231 6.196 1.00 80.44 198 LEU A CA 1
ATOM 1554 C C . LEU A 1 198 ? -17.043 3.796 4.943 1.00 80.44 198 LEU A C 1
ATOM 1556 O O . LEU A 1 198 ? -15.831 3.578 4.997 1.00 80.44 198 LEU A O 1
ATOM 1560 N N . THR A 1 199 ? -17.749 3.717 3.823 1.00 78.94 199 THR A N 1
ATOM 1561 C CA . THR A 1 199 ? -17.174 3.404 2.516 1.00 78.94 199 THR A CA 1
ATOM 1562 C C . THR A 1 199 ? -17.131 4.665 1.668 1.00 78.94 199 THR A C 1
ATOM 1564 O O . THR A 1 199 ? -18.147 5.338 1.485 1.00 78.94 199 THR A O 1
ATOM 1567 N N . VAL A 1 200 ? -15.956 4.989 1.131 1.00 77.19 200 VAL A N 1
ATOM 1568 C CA . VAL A 1 200 ? -15.760 6.130 0.231 1.00 77.19 200 VAL A CA 1
ATOM 1569 C C . VAL A 1 200 ? -15.385 5.620 -1.150 1.00 77.19 200 VAL A C 1
ATOM 1571 O O . VAL A 1 200 ? -14.234 5.257 -1.395 1.00 77.19 200 VAL A O 1
ATOM 1574 N N . GLU A 1 201 ? -16.349 5.620 -2.065 1.00 74.81 201 GLU A N 1
ATOM 1575 C CA . GLU A 1 201 ? -16.151 5.206 -3.451 1.00 74.81 201 GLU A CA 1
ATOM 1576 C C . GLU A 1 201 ? -16.002 6.421 -4.360 1.00 74.81 201 GLU A C 1
ATOM 1578 O O . GLU A 1 201 ? -16.798 7.361 -4.324 1.00 74.81 201 GLU A O 1
ATOM 1583 N N . GLN A 1 202 ? -14.990 6.408 -5.224 1.00 64.62 202 GLN A N 1
ATOM 1584 C CA . GLN A 1 202 ? -14.839 7.450 -6.232 1.00 64.62 202 GLN A CA 1
ATOM 1585 C C . GLN A 1 202 ? -15.522 7.032 -7.537 1.00 64.62 202 GLN A C 1
ATOM 1587 O O . GLN A 1 202 ? -15.153 6.028 -8.146 1.00 64.62 202 GLN A O 1
ATOM 1592 N N . ASN A 1 203 ? -16.452 7.857 -8.023 1.00 67.19 203 ASN A N 1
ATOM 1593 C CA . ASN A 1 203 ? -17.061 7.708 -9.340 1.00 67.19 203 ASN A CA 1
ATOM 1594 C C . ASN A 1 203 ? -16.748 8.943 -10.202 1.00 67.19 203 ASN A C 1
ATOM 1596 O O . ASN A 1 203 ? -17.449 9.958 -10.188 1.00 67.19 203 ASN A O 1
ATOM 1600 N N . GLY A 1 204 ? -15.633 8.876 -10.936 1.00 64.88 204 GLY A N 1
ATOM 1601 C CA . GLY A 1 204 ? -15.131 9.996 -11.735 1.00 64.88 204 GLY A CA 1
ATOM 1602 C C . GLY A 1 204 ? -14.601 11.147 -10.860 1.00 64.88 204 GLY A C 1
ATOM 1603 O O . GLY A 1 204 ? -13.770 10.900 -9.987 1.00 64.88 204 GLY A O 1
ATOM 1604 N N . PRO A 1 205 ? -15.018 12.412 -11.077 1.00 57.38 205 PRO A N 1
ATOM 1605 C CA . PRO A 1 205 ? -14.569 13.547 -10.265 1.00 57.38 205 PRO A CA 1
ATOM 1606 C C . PRO A 1 205 ? -15.293 13.662 -8.912 1.00 57.38 205 PRO A C 1
ATOM 1608 O O . PRO A 1 205 ? -14.938 14.527 -8.117 1.00 57.38 205 PRO A O 1
ATOM 1611 N N . ALA A 1 206 ? -16.316 12.839 -8.660 1.00 58.78 206 ALA A N 1
ATOM 1612 C CA . ALA A 1 206 ? -17.091 12.852 -7.426 1.00 58.78 206 ALA A CA 1
ATOM 1613 C C . ALA A 1 206 ? -16.708 11.670 -6.524 1.00 58.78 206 ALA A C 1
ATOM 1615 O O . ALA A 1 206 ? -16.437 10.569 -7.011 1.00 58.78 206 ALA A O 1
ATOM 1616 N N . ALA A 1 207 ? -16.715 11.905 -5.213 1.00 66.25 207 ALA A N 1
ATOM 1617 C CA . ALA A 1 207 ? -16.644 10.860 -4.201 1.00 66.25 207 ALA A CA 1
ATOM 1618 C C . ALA A 1 207 ? -18.036 10.674 -3.589 1.00 66.25 207 ALA A C 1
ATOM 1620 O O . ALA A 1 207 ? -18.681 11.646 -3.194 1.00 66.25 207 ALA A O 1
ATOM 1621 N N . THR A 1 208 ? -18.491 9.429 -3.539 1.00 74.88 208 THR A N 1
ATOM 1622 C CA . THR A 1 208 ? -19.696 9.017 -2.832 1.00 74.88 208 THR A CA 1
ATOM 1623 C C . THR A 1 208 ? -19.262 8.404 -1.518 1.00 74.88 208 THR A C 1
ATOM 1625 O O . THR A 1 208 ? -18.451 7.482 -1.485 1.00 74.88 208 THR A O 1
ATOM 1628 N N . PHE A 1 209 ? -19.803 8.930 -0.433 1.00 77.69 209 PHE A N 1
ATOM 1629 C CA . PHE A 1 209 ? -19.552 8.414 0.893 1.00 77.69 209 PHE A CA 1
ATOM 1630 C C . PHE A 1 209 ? -20.821 7.712 1.379 1.00 77.69 209 PHE A C 1
ATOM 1632 O O . PHE A 1 209 ? -21.915 8.255 1.237 1.00 77.69 209 PHE A O 1
ATOM 1639 N N . THR A 1 210 ? -20.669 6.516 1.934 1.00 80.62 210 THR A N 1
ATOM 1640 C CA . THR A 1 210 ? -21.772 5.684 2.425 1.00 80.62 210 THR A CA 1
ATOM 1641 C C . THR A 1 210 ? -21.452 5.262 3.847 1.00 80.62 210 THR A C 1
ATOM 1643 O O . THR A 1 210 ? -20.397 4.674 4.075 1.00 80.62 210 THR A O 1
ATOM 1646 N N . LEU A 1 211 ? -22.327 5.587 4.799 1.00 80.44 211 LEU A N 1
ATOM 1647 C CA . LEU A 1 211 ? -22.184 5.188 6.196 1.00 80.44 211 LEU A CA 1
ATOM 1648 C C . LEU A 1 211 ? -23.207 4.103 6.521 1.00 80.44 211 LEU A C 1
ATOM 1650 O O . LEU A 1 211 ? -24.400 4.380 6.611 1.00 80.44 211 LEU A O 1
ATOM 1654 N N . ASP A 1 212 ? -22.721 2.892 6.751 1.00 82.62 212 ASP A N 1
ATOM 1655 C CA . ASP A 1 212 ? -23.522 1.796 7.267 1.00 82.62 212 ASP A CA 1
ATOM 1656 C C . ASP A 1 212 ? -23.620 1.904 8.786 1.00 82.62 212 ASP A C 1
ATOM 1658 O O . ASP A 1 212 ? -22.616 2.088 9.487 1.00 82.62 212 ASP A O 1
ATOM 1662 N N . TYR A 1 213 ? -24.829 1.739 9.307 1.00 81.88 213 TYR A N 1
ATOM 1663 C CA . TYR A 1 213 ? -25.085 1.681 10.736 1.00 81.88 213 TYR A CA 1
ATOM 1664 C C . TYR A 1 213 ? -26.216 0.701 11.052 1.00 81.88 213 TYR A C 1
ATOM 1666 O O . TYR A 1 213 ? -27.017 0.317 10.201 1.00 81.88 213 TYR A O 1
ATOM 1674 N N . THR A 1 214 ? -26.270 0.271 12.307 1.00 82.38 214 THR A N 1
ATOM 1675 C CA . THR A 1 214 ? -27.292 -0.634 12.835 1.00 82.38 214 THR A CA 1
ATOM 1676 C C . THR A 1 214 ? -27.902 -0.037 14.094 1.00 82.38 214 THR A C 1
ATOM 1678 O O . THR A 1 214 ? -27.209 0.615 14.872 1.00 82.38 214 THR A O 1
ATOM 1681 N N . SER A 1 215 ? -29.205 -0.226 14.289 1.00 83.06 215 SER A N 1
ATOM 1682 C CA . SER A 1 215 ? -29.931 0.255 15.466 1.00 83.06 215 SER A CA 1
ATOM 1683 C C . SER A 1 215 ? -31.104 -0.670 15.778 1.00 83.06 215 SER A C 1
ATOM 1685 O O . SER A 1 215 ? -31.638 -1.334 14.885 1.00 83.06 215 SER A O 1
ATOM 1687 N N . THR A 1 216 ? -31.509 -0.719 17.047 1.00 82.88 216 THR A N 1
ATOM 1688 C CA . THR A 1 216 ? -32.753 -1.375 17.482 1.00 82.88 216 THR A CA 1
ATOM 1689 C C . THR A 1 216 ? -33.918 -0.401 17.666 1.00 82.88 216 THR A C 1
ATOM 1691 O O . THR A 1 216 ? -35.015 -0.828 18.030 1.00 82.88 216 THR A O 1
ATOM 1694 N N . GLU A 1 217 ? -33.692 0.892 17.437 1.00 82.56 217 GLU A N 1
ATOM 1695 C CA . GLU A 1 217 ? -34.654 1.962 17.687 1.00 82.56 217 GLU A CA 1
ATOM 1696 C C . GLU A 1 217 ? -35.658 2.097 16.534 1.00 82.56 217 GLU A C 1
ATOM 1698 O O . GLU A 1 217 ? -35.326 1.968 15.356 1.00 82.56 217 GLU A O 1
ATOM 1703 N N . SER A 1 218 ? -36.928 2.339 16.866 1.00 82.75 218 SER A N 1
ATOM 1704 C CA . SER A 1 218 ? -38.018 2.359 15.875 1.00 82.75 218 SER A CA 1
ATOM 1705 C C . SER A 1 218 ? -38.060 3.613 14.999 1.00 82.75 218 SER A C 1
ATOM 1707 O O . SER A 1 218 ? -38.796 3.644 14.018 1.00 82.75 218 SER A O 1
ATOM 1709 N N . ASP A 1 219 ? -37.342 4.658 15.394 1.00 83.00 219 ASP A N 1
ATOM 1710 C CA . ASP A 1 219 ? -37.271 5.962 14.734 1.00 83.00 219 ASP A CA 1
ATOM 1711 C C . ASP A 1 219 ? -35.910 6.204 14.068 1.00 83.00 219 ASP A C 1
ATOM 1713 O O . ASP A 1 219 ? -35.596 7.339 13.716 1.00 83.00 219 ASP A O 1
ATOM 1717 N N . VAL A 1 220 ? -35.128 5.139 13.851 1.00 79.12 220 VAL A N 1
ATOM 1718 C CA . VAL A 1 220 ? -33.800 5.213 13.230 1.00 79.12 220 VAL A CA 1
ATOM 1719 C C . VAL A 1 220 ? -33.828 5.912 11.864 1.00 79.12 220 VAL A C 1
ATOM 1721 O O . VAL A 1 220 ? -32.904 6.644 11.522 1.00 79.12 220 VAL A O 1
ATOM 1724 N N . ASP A 1 221 ? -34.929 5.788 11.122 1.00 77.06 221 ASP A N 1
ATOM 1725 C CA . ASP A 1 221 ? -35.111 6.430 9.816 1.00 77.06 221 ASP A CA 1
ATOM 1726 C C . ASP A 1 221 ? -35.149 7.969 9.881 1.00 77.06 221 ASP A C 1
ATOM 1728 O O . ASP A 1 221 ? -35.036 8.632 8.855 1.00 77.06 221 ASP A O 1
ATOM 1732 N N . LEU A 1 222 ? -35.320 8.548 11.075 1.00 79.38 222 LEU A N 1
ATOM 1733 C CA . LEU A 1 222 ? -35.318 9.994 11.315 1.00 79.38 222 LEU A CA 1
ATOM 1734 C C . LEU A 1 222 ? -33.947 10.525 11.753 1.00 79.38 222 LEU A C 1
ATOM 1736 O O . LEU A 1 222 ? -33.831 11.704 12.090 1.00 79.38 222 LEU A O 1
ATOM 1740 N N . THR A 1 223 ? -32.927 9.667 11.811 1.00 76.50 223 THR A N 1
ATOM 1741 C CA . THR A 1 223 ? -31.582 10.074 12.215 1.00 76.50 223 THR A CA 1
ATOM 1742 C C . THR A 1 223 ? -30.890 10.864 11.103 1.00 76.50 223 THR A C 1
ATOM 1744 O O . THR A 1 223 ? -31.002 10.557 9.916 1.00 76.50 223 THR A O 1
ATOM 1747 N N . GLU A 1 224 ? -30.175 11.913 11.503 1.00 77.88 224 GLU A N 1
ATOM 1748 C CA . GLU A 1 224 ? -29.372 12.754 10.616 1.00 77.88 224 GLU A CA 1
ATOM 1749 C C . GLU A 1 224 ? -27.899 12.607 11.008 1.00 77.88 224 GLU A C 1
ATOM 1751 O O . GLU A 1 224 ? -27.558 12.521 12.191 1.00 77.88 224 GLU A O 1
ATOM 1756 N N . CYS A 1 225 ? -27.023 12.567 10.009 1.00 78.38 225 CYS A N 1
ATOM 1757 C CA . CYS A 1 225 ? -25.580 12.528 10.190 1.00 78.38 225 CYS A CA 1
ATOM 1758 C C . CYS A 1 225 ? -24.978 13.835 9.674 1.00 78.38 225 CYS A C 1
ATOM 1760 O O . CYS A 1 225 ? -25.346 14.315 8.607 1.00 78.38 225 CYS A O 1
ATOM 1762 N N . GLU A 1 226 ? -24.041 14.412 10.417 1.00 79.94 226 GLU A N 1
ATOM 1763 C CA . GLU A 1 226 ? -23.275 15.577 9.985 1.00 79.94 226 GLU A CA 1
ATOM 1764 C C . GLU A 1 226 ? -21.803 15.190 9.867 1.00 79.94 226 GLU A C 1
ATOM 1766 O O . GLU A 1 226 ? -21.236 14.566 10.768 1.00 79.94 226 GLU A O 1
ATOM 1771 N N . ILE A 1 227 ? -21.189 15.545 8.741 1.00 76.62 227 ILE A N 1
ATOM 1772 C CA . ILE A 1 227 ? -19.769 15.324 8.481 1.00 76.62 227 ILE A CA 1
ATOM 1773 C C . ILE A 1 227 ? -19.085 16.664 8.299 1.00 76.62 227 ILE A C 1
ATOM 1775 O O . ILE A 1 227 ? -19.386 17.402 7.363 1.00 76.62 227 ILE A O 1
ATOM 1779 N N . GLU A 1 228 ? -18.109 16.920 9.162 1.00 77.12 228 GLU A N 1
ATOM 1780 C CA . GLU A 1 228 ? -17.207 18.060 9.066 1.00 77.12 228 GLU A CA 1
ATOM 1781 C C . GLU A 1 228 ? -15.900 17.634 8.384 1.00 77.12 228 GLU A C 1
ATOM 1783 O O . GLU A 1 228 ? -15.187 16.726 8.829 1.00 77.12 228 GLU A O 1
ATOM 1788 N N . VAL A 1 229 ? -15.540 18.322 7.303 1.00 69.50 229 VAL A N 1
ATOM 1789 C CA . VAL A 1 229 ? -14.234 18.162 6.658 1.00 69.50 229 VAL A CA 1
ATOM 1790 C C . VAL A 1 229 ? -13.223 19.056 7.370 1.00 69.50 229 VAL A C 1
ATOM 1792 O O . VAL A 1 229 ? -13.096 20.233 7.040 1.00 69.50 229 VAL A O 1
ATOM 1795 N N . LEU A 1 230 ? -12.452 18.483 8.299 1.00 65.19 230 LEU A N 1
ATOM 1796 C CA . LEU A 1 230 ? -11.497 19.200 9.166 1.00 65.19 230 LEU A CA 1
ATOM 1797 C C . LEU A 1 230 ? -10.552 20.175 8.438 1.00 65.19 230 LEU A C 1
ATOM 1799 O O . LEU A 1 230 ? -10.169 21.199 8.996 1.00 65.19 230 LEU A O 1
ATOM 1803 N N . GLU A 1 231 ? -10.146 19.865 7.204 1.00 57.03 231 GLU A N 1
ATOM 1804 C CA . GLU A 1 231 ? -9.221 20.709 6.435 1.00 57.03 231 GLU A CA 1
ATOM 1805 C C . GLU A 1 231 ? -9.900 21.946 5.825 1.00 57.03 231 GLU A C 1
ATOM 1807 O O . GLU A 1 231 ? -9.267 22.990 5.667 1.00 57.03 231 GLU A O 1
ATOM 1812 N N . THR A 1 232 ? -11.191 21.851 5.497 1.00 70.75 232 THR A N 1
ATOM 1813 C CA . THR A 1 232 ? -11.942 22.931 4.834 1.00 70.75 232 THR A CA 1
ATOM 1814 C C . THR A 1 232 ? -12.957 23.614 5.750 1.00 70.75 232 THR A C 1
ATOM 1816 O O . THR A 1 232 ? -13.421 24.705 5.418 1.00 70.75 232 THR A O 1
ATOM 1819 N N . GLY A 1 233 ? -13.286 23.002 6.893 1.00 68.81 233 GLY A N 1
ATOM 1820 C CA . GLY A 1 233 ? -14.352 23.435 7.798 1.00 68.81 233 GLY A CA 1
ATOM 1821 C C . GLY A 1 233 ? -15.735 23.409 7.145 1.00 68.81 233 GLY A C 1
ATOM 1822 O O . GLY A 1 233 ? -16.594 24.203 7.514 1.00 68.81 233 GLY A O 1
ATOM 1823 N N . GLN A 1 234 ? -15.917 22.598 6.097 1.00 72.00 234 GLN A N 1
ATOM 1824 C CA . GLN A 1 234 ? -17.219 22.415 5.467 1.00 72.00 234 GLN A CA 1
ATOM 1825 C C . GLN A 1 234 ? -18.003 21.322 6.181 1.00 72.00 234 GLN A C 1
ATOM 1827 O O . GLN A 1 234 ? -17.511 20.199 6.304 1.00 72.00 234 GLN A O 1
ATOM 1832 N N . ASP A 1 235 ? -19.240 21.658 6.533 1.00 75.62 235 ASP A N 1
ATOM 1833 C CA . ASP A 1 235 ? -20.213 20.734 7.100 1.00 75.62 235 ASP A CA 1
ATOM 1834 C C . ASP A 1 235 ? -21.144 20.215 6.001 1.00 75.62 235 ASP A C 1
ATOM 1836 O O . ASP A 1 235 ? -21.686 20.978 5.191 1.00 75.62 235 ASP A O 1
ATOM 1840 N N . MET A 1 236 ? -21.331 18.901 5.965 1.00 75.19 236 MET A N 1
ATOM 1841 C CA . MET A 1 236 ? -22.283 18.227 5.093 1.00 75.19 236 MET A CA 1
ATOM 1842 C C . MET A 1 236 ? -23.299 17.478 5.945 1.00 75.19 236 MET A C 1
ATOM 1844 O O . MET A 1 236 ? -22.930 16.597 6.718 1.00 75.19 236 MET A O 1
ATOM 1848 N N . ILE A 1 237 ? -24.579 17.800 5.764 1.00 74.88 237 ILE A N 1
ATOM 1849 C CA . ILE A 1 237 ? -25.684 17.098 6.420 1.00 74.88 237 ILE A CA 1
ATOM 1850 C C . ILE A 1 237 ? -26.152 15.976 5.501 1.00 74.88 237 ILE A C 1
ATOM 1852 O O . ILE A 1 237 ? -26.495 16.214 4.340 1.00 74.88 237 ILE A O 1
ATOM 1856 N N . TRP A 1 238 ? -26.169 14.760 6.025 1.00 73.06 238 TRP A N 1
ATOM 1857 C CA . TRP A 1 238 ? -26.729 13.580 5.392 1.00 73.06 238 TRP A CA 1
ATOM 1858 C C . TRP A 1 238 ? -28.004 13.187 6.117 1.00 73.06 238 TRP A C 1
ATOM 1860 O O . TRP A 1 238 ? -28.034 13.023 7.336 1.00 73.06 238 TRP A O 1
ATOM 1870 N N . VAL A 1 239 ? -29.059 13.030 5.333 1.00 65.94 239 VAL A N 1
ATOM 1871 C CA . VAL A 1 239 ? -30.330 12.481 5.788 1.00 65.94 239 VAL A CA 1
ATOM 1872 C C . VAL A 1 239 ? -30.409 11.066 5.241 1.00 65.94 239 VAL A C 1
ATOM 1874 O O . VAL A 1 239 ? -29.924 10.809 4.139 1.00 65.94 239 VAL A O 1
ATOM 1877 N N . ASN A 1 240 ? -30.979 10.161 6.026 1.00 62.50 240 ASN A N 1
ATOM 1878 C CA . ASN A 1 240 ? -31.197 8.787 5.607 1.00 62.50 240 ASN A CA 1
ATOM 1879 C C . ASN A 1 240 ? -32.059 8.737 4.326 1.00 62.50 240 ASN A C 1
ATOM 1881 O O . ASN A 1 240 ? -33.078 9.431 4.264 1.00 62.50 240 ASN A O 1
ATOM 1885 N N . ASP A 1 241 ? -31.648 7.952 3.326 1.00 53.94 241 ASP A N 1
ATOM 1886 C CA . ASP A 1 241 ? -32.376 7.735 2.057 1.00 53.94 241 ASP A CA 1
ATOM 1887 C C . ASP A 1 241 ? -32.849 6.276 1.948 1.00 53.94 241 ASP A C 1
ATOM 1889 O O . ASP A 1 241 ? -32.060 5.371 2.314 1.00 53.94 241 ASP A O 1
#

Secondary structure (DSSP, 8-state):
------------GGGG-B-TT-----PPPEEE-TTS-EEEPP-----SS-B----PPPPHHHHHHHHHHHHHHTT---SHHHHHTHHHHSTT-TTTTSEEEEEE--SSS--EEEEEEPPEETTEE-----------SSEE-TT-EEEETTEEEE--SEEEEETTTTEEEEE----SEEE--------S----EEEEEEEEEEETTEEEEEEEEEE--TTGGG-EEEEEETTTTEEEEEE--

Foldseek 3Di:
DDDDDDDDDDAPAPVNWFAWFPPFDDDFDWDQDPVRDTDTD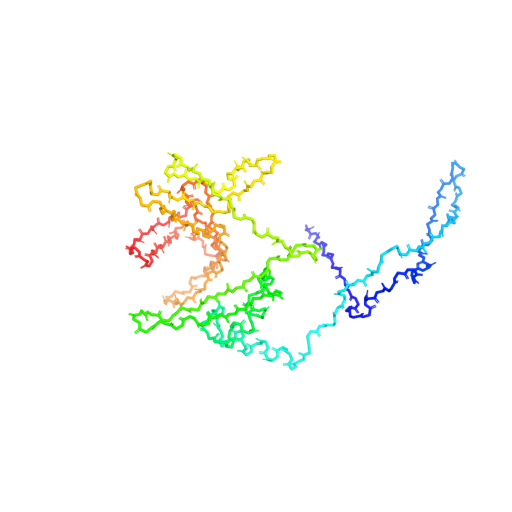DDTDTHRHTDDDRHDPDDPVRVVVLVVLLVVQVLHDDDPSCQVVVCSSDPPDQQPPAWDWDFDDDPVDDIDTDIDGFRDDPNDGDPDDDDDDDDPDQWDAFQDWDDDPNDTDTHHFIWGADPVPRDIDGDDDPAWDKDQDDDPDDPDDPFDKHWGIWTWHDDDPDIDIDIDMDGPDPCVQQDKDWDADVVVRDIDIDHRD